Protein AF-A0A356UHP8-F1 (afdb_monomer)

Radius of gyration: 19.23 Å; Cα contacts (8 Å, |Δi|>4): 228; chains: 1; bounding box: 45×41×52 Å

Secondary structure (DSSP, 8-state):
-HHHHHHHHHHHHHHHHHHHHHHHHHHHHHHTTTPPPPS-S-GGGGGGTTPPS-THHHHHHHHHHHHHHH-TT-HHHHHHHHHHHHHHHHHHHHHHHHHHS--TT-S-HHHHHHHHHHHHHHHHHHHHHTS---SEEEPTTS-TTSTT--EEE-HHHHHHHHHHHHHHHHHHHHHHHTTSTTHHHHHHHHHHHHHHHHHHHHT-HHHHHHHHHHT-

Foldseek 3Di:
DLVVLLLVLLVQLVVQLVVCQVVVQVVLLVLQVPADDDPPDDPVVVVVPRGGPLSVVSSLVSLVVSLCVSPVPDPVLVLVNVLVVQLSVLRVQQVCCCRVVVDVRRDDPCVSLVSLLVSQLVSLCCCCVPVVDFQWDWDPPQQVVHPRTDIDRLPSPRSSVVSSCVRSVVSVVLVVQPPDPCRSVVVQLVVLVVVLVVCVVVVVSSNNSSSSSSND

Nearest PDB structures (foldseek):
  6oyh-assembly4_D  TM=8.180E-01  e=1.186E-07  Aquifex aeolicus VF5
  8wpu-assembly1_A  TM=2.567E-01  e=5.350E+00  Homo sapiens

Mean predicted aligned error: 6.75 Å

Solvent-accessible surface area (backbone atoms only — not comparable to full-atom values): 11631 Å² total; per-residue (Å²): 111,68,70,58,55,31,53,48,23,14,50,48,3,26,51,44,26,61,68,42,40,65,58,50,52,56,52,36,47,63,70,54,71,79,69,82,82,78,86,89,63,65,76,83,62,62,77,66,70,80,70,59,76,70,64,62,58,41,53,54,49,12,27,48,56,23,26,48,71,79,39,71,81,46,68,68,34,46,48,53,51,49,50,53,50,51,55,48,48,54,53,46,52,27,52,44,35,30,55,77,68,64,33,90,79,35,51,54,70,68,58,52,48,49,53,44,42,51,54,29,37,52,50,40,45,43,42,37,76,70,66,68,42,78,47,60,44,75,46,81,88,46,34,76,99,41,95,75,44,47,69,45,75,49,47,68,72,52,33,30,54,50,44,18,48,52,51,45,49,50,55,51,52,49,62,66,50,54,78,47,94,62,47,37,61,57,54,51,38,55,54,32,52,54,50,22,54,50,23,53,76,71,64,38,55,58,45,19,32,38,25,25,6,60,59,55

Structure (mmCIF, N/CA/C/O backbone):
data_AF-A0A356UHP8-F1
#
_entry.id   AF-A0A356UHP8-F1
#
loop_
_atom_site.group_PDB
_atom_site.id
_atom_site.type_symbol
_atom_site.label_atom_id
_atom_site.label_alt_id
_atom_site.label_comp_id
_atom_site.label_asym_id
_atom_site.label_entity_id
_atom_site.label_seq_id
_atom_site.pdbx_PDB_ins_code
_atom_site.Cartn_x
_atom_site.Cartn_y
_atom_site.Cartn_z
_atom_site.occupancy
_atom_site.B_iso_or_equiv
_atom_site.auth_seq_id
_atom_site.auth_comp_id
_atom_site.auth_asym_id
_atom_site.auth_atom_id
_atom_site.pdbx_PDB_model_num
ATOM 1 N N . MET A 1 1 ? 8.746 17.230 -16.494 1.00 68.06 1 MET A N 1
ATOM 2 C CA . MET A 1 1 ? 7.281 17.024 -16.447 1.00 68.06 1 MET A CA 1
ATOM 3 C C . MET A 1 1 ? 6.917 15.953 -15.423 1.00 68.06 1 MET A C 1
ATOM 5 O O . MET A 1 1 ? 6.235 16.298 -14.476 1.00 68.06 1 MET A O 1
ATOM 9 N N . ILE A 1 2 ? 7.473 14.737 -15.524 1.00 82.56 2 ILE A N 1
ATOM 10 C CA . ILE A 1 2 ? 7.225 13.614 -14.590 1.00 82.56 2 ILE A CA 1
ATOM 11 C C . ILE A 1 2 ? 7.507 13.969 -13.120 1.00 82.56 2 ILE A C 1
ATOM 13 O O . ILE A 1 2 ? 6.671 13.750 -12.257 1.00 82.56 2 ILE A O 1
ATOM 17 N N . THR A 1 3 ? 8.649 14.590 -12.812 1.00 83.69 3 THR A N 1
ATOM 18 C CA . THR A 1 3 ? 8.978 14.958 -11.422 1.00 83.69 3 THR A CA 1
ATOM 19 C C . THR A 1 3 ? 7.925 15.874 -10.797 1.00 83.69 3 THR A C 1
ATOM 21 O O . THR A 1 3 ? 7.591 15.723 -9.631 1.00 83.69 3 THR A O 1
ATOM 24 N N . ARG A 1 4 ? 7.360 16.798 -11.584 1.00 90.19 4 ARG A N 1
ATOM 25 C CA . ARG A 1 4 ? 6.344 17.740 -11.109 1.00 90.19 4 ARG A CA 1
ATOM 26 C C . ARG A 1 4 ? 5.046 17.018 -10.732 1.00 90.19 4 ARG A C 1
ATOM 28 O O . ARG A 1 4 ? 4.515 17.290 -9.664 1.00 90.19 4 ARG A O 1
ATOM 35 N N . THR A 1 5 ? 4.573 16.092 -11.563 1.00 93.31 5 THR A N 1
ATOM 36 C CA . THR A 1 5 ? 3.322 15.357 -11.312 1.00 93.31 5 THR A CA 1
ATOM 37 C C . THR A 1 5 ? 3.444 14.381 -10.139 1.00 93.31 5 THR A C 1
ATOM 39 O O . THR A 1 5 ? 2.480 14.196 -9.405 1.00 93.31 5 THR A O 1
ATOM 42 N N . LEU A 1 6 ? 4.640 13.836 -9.879 1.00 94.19 6 LEU A N 1
ATOM 43 C CA . LEU A 1 6 ? 4.918 13.054 -8.665 1.00 94.19 6 LEU A CA 1
ATOM 44 C C . LEU A 1 6 ? 4.772 13.900 -7.393 1.00 94.19 6 LEU A C 1
ATOM 46 O O . LEU A 1 6 ? 4.105 13.485 -6.447 1.00 94.19 6 LEU A O 1
ATOM 50 N N . PHE A 1 7 ? 5.360 15.103 -7.373 1.00 94.31 7 PHE A N 1
ATOM 51 C CA . PHE A 1 7 ? 5.194 16.027 -6.246 1.00 94.31 7 PHE A CA 1
ATOM 52 C C . PHE A 1 7 ? 3.728 16.435 -6.067 1.00 94.31 7 PHE A C 1
ATOM 54 O O . PHE A 1 7 ? 3.241 16.474 -4.939 1.00 94.31 7 PHE A O 1
ATOM 61 N N . GLU A 1 8 ? 3.016 16.703 -7.163 1.00 96.06 8 GLU A N 1
ATOM 62 C CA . GLU A 1 8 ? 1.588 17.028 -7.126 1.00 96.06 8 GLU A CA 1
ATOM 63 C C . GLU A 1 8 ? 0.755 15.871 -6.545 1.00 96.06 8 GLU A C 1
ATOM 65 O O . GLU A 1 8 ? -0.101 16.127 -5.702 1.00 96.06 8 GLU A O 1
ATOM 70 N N . ALA A 1 9 ? 1.049 14.611 -6.890 1.00 96.25 9 ALA A N 1
ATOM 71 C CA . ALA A 1 9 ? 0.363 13.443 -6.327 1.00 96.25 9 ALA A CA 1
ATOM 72 C C . ALA A 1 9 ? 0.529 13.331 -4.800 1.00 96.25 9 ALA A C 1
ATOM 74 O O . ALA A 1 9 ? -0.454 13.117 -4.081 1.00 96.25 9 ALA A O 1
ATOM 75 N N . GLY A 1 10 ? 1.744 13.543 -4.287 1.00 95.94 10 GLY A N 1
ATOM 76 C CA . GLY A 1 10 ? 1.986 13.586 -2.842 1.00 95.94 10 GLY A CA 1
ATOM 77 C C . GLY A 1 10 ? 1.264 14.754 -2.165 1.00 95.94 10 GLY A C 1
ATOM 78 O O . GLY A 1 10 ? 0.562 14.565 -1.175 1.00 95.94 10 GLY A O 1
ATOM 79 N N . ILE A 1 11 ? 1.350 15.962 -2.734 1.00 96.81 11 ILE A N 1
ATOM 80 C CA . ILE A 1 11 ? 0.689 17.157 -2.181 1.00 96.81 11 ILE A CA 1
ATOM 81 C C . ILE A 1 11 ? -0.834 16.991 -2.146 1.00 96.81 11 ILE A C 1
ATOM 83 O O . ILE A 1 11 ? -1.463 17.380 -1.164 1.00 96.81 11 ILE A O 1
ATOM 87 N N . VAL A 1 12 ? -1.434 16.411 -3.188 1.00 97.31 12 VAL A N 1
ATOM 88 C CA . VAL A 1 12 ? -2.880 16.158 -3.239 1.00 97.31 12 VAL A CA 1
ATOM 89 C C . VAL A 1 12 ? -3.294 15.155 -2.161 1.00 97.31 12 VAL A C 1
ATOM 91 O O . VAL A 1 12 ? -4.253 15.429 -1.439 1.00 97.31 12 VAL A O 1
ATOM 94 N N . SER A 1 13 ? -2.562 14.046 -1.994 1.00 96.56 13 SER A N 1
ATOM 95 C CA . SER A 1 13 ? -2.841 13.074 -0.921 1.00 96.56 13 SER A CA 1
ATOM 96 C C . SER A 1 13 ? -2.747 13.724 0.463 1.00 96.56 13 SER A C 1
ATOM 98 O O . SER A 1 13 ? -3.690 13.645 1.255 1.00 96.56 13 SER A O 1
ATOM 100 N N . PHE A 1 14 ? -1.674 14.479 0.708 1.00 95.25 14 PHE A N 1
ATOM 101 C CA . PHE A 1 14 ? -1.450 15.202 1.958 1.00 95.25 14 PHE A CA 1
ATOM 102 C C . PHE A 1 14 ? -2.554 16.220 2.255 1.00 95.25 14 PHE A C 1
ATOM 104 O O . PHE A 1 14 ? -3.089 16.271 3.367 1.00 95.25 14 PHE A O 1
ATOM 111 N N . ALA A 1 15 ? -2.934 17.018 1.254 1.00 96.75 15 ALA A N 1
ATOM 112 C CA . ALA A 1 15 ? -3.986 18.015 1.388 1.00 96.75 15 ALA A CA 1
ATOM 113 C C . ALA A 1 15 ? -5.326 17.358 1.742 1.00 96.75 15 ALA A C 1
ATOM 115 O O . ALA A 1 15 ? -6.001 17.805 2.670 1.00 96.75 15 ALA A O 1
ATOM 116 N N . ILE A 1 16 ? -5.688 16.268 1.061 1.00 95.62 16 ILE A N 1
ATOM 117 C CA . ILE A 1 16 ? -6.906 15.506 1.361 1.00 95.62 16 ILE A CA 1
ATOM 118 C C . ILE A 1 16 ? -6.854 14.962 2.794 1.00 95.62 16 ILE A C 1
ATOM 120 O O . ILE A 1 16 ? -7.809 15.147 3.551 1.00 95.62 16 ILE A O 1
ATOM 124 N N . THR A 1 17 ? -5.736 14.352 3.191 1.00 92.56 17 THR A N 1
ATOM 125 C CA . THR A 1 17 ? -5.540 13.781 4.530 1.00 92.56 17 THR A CA 1
ATOM 126 C C . THR A 1 17 ? -5.695 14.840 5.628 1.00 92.56 17 THR A C 1
ATOM 128 O O . THR A 1 17 ? -6.444 14.630 6.587 1.00 92.56 17 THR A O 1
ATOM 131 N N . ILE A 1 18 ? -5.064 16.011 5.484 1.00 93.44 18 ILE A N 1
ATOM 132 C CA . ILE A 1 18 ? -5.173 17.106 6.463 1.00 93.44 18 ILE A CA 1
ATOM 133 C C . ILE A 1 18 ? -6.590 17.674 6.530 1.00 93.44 18 ILE A C 1
ATOM 135 O O . ILE A 1 18 ? -7.102 17.904 7.627 1.00 93.44 18 ILE A O 1
ATOM 139 N N . LEU A 1 19 ? -7.233 17.898 5.383 1.00 94.31 19 LEU A N 1
ATOM 140 C CA . LEU A 1 19 ? -8.572 18.488 5.338 1.00 94.31 19 LEU A CA 1
ATOM 141 C C . LEU A 1 19 ? -9.633 17.535 5.908 1.00 94.31 19 LEU A C 1
ATOM 143 O O . LEU A 1 19 ? -10.547 17.975 6.610 1.00 94.31 19 LEU A O 1
ATOM 147 N N . LEU A 1 20 ? -9.498 16.230 5.662 1.00 91.31 20 LEU A N 1
ATOM 148 C CA . LEU A 1 20 ? -10.404 15.214 6.200 1.00 91.31 20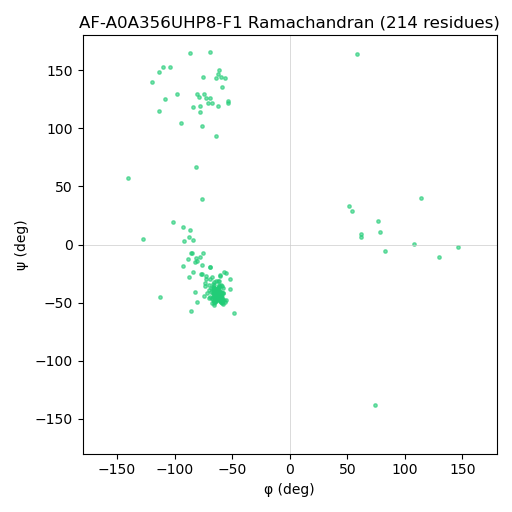 LEU A CA 1
ATOM 149 C C . LEU A 1 20 ? -10.149 14.899 7.675 1.00 91.31 20 LEU A C 1
ATOM 151 O O . LEU A 1 20 ? -11.081 14.484 8.367 1.00 91.31 20 LEU A O 1
ATOM 155 N N . GLY A 1 21 ? -8.929 15.112 8.173 1.00 87.31 21 GLY A N 1
ATOM 156 C CA . GLY A 1 21 ? -8.523 14.777 9.537 1.00 87.31 21 GLY A CA 1
ATOM 157 C C . GLY A 1 21 ? -9.500 15.251 10.622 1.00 87.31 21 GLY A C 1
ATOM 158 O O . GLY A 1 21 ? -10.046 14.412 11.345 1.00 87.31 21 GLY A O 1
ATOM 159 N N . PRO A 1 22 ? -9.793 16.560 10.737 1.00 87.62 22 PRO A N 1
ATOM 160 C CA . PRO A 1 22 ? -10.724 17.081 11.739 1.00 87.62 22 PRO A CA 1
ATOM 161 C C . PRO A 1 22 ? -12.129 16.473 11.636 1.00 87.62 22 PRO A C 1
ATOM 163 O O . PRO A 1 22 ? -12.723 16.114 12.655 1.00 87.62 22 PRO A O 1
ATOM 166 N N . ILE A 1 23 ? -12.647 16.309 10.415 1.00 87.50 23 ILE A N 1
ATOM 167 C CA . ILE A 1 23 ? -13.990 15.767 10.156 1.00 87.50 23 ILE A CA 1
ATOM 168 C C . ILE A 1 23 ? -14.054 14.297 10.586 1.00 87.50 23 ILE A C 1
ATOM 170 O O . ILE A 1 23 ? -14.956 13.894 11.327 1.00 87.50 23 ILE A O 1
ATOM 174 N N . ALA A 1 24 ? -13.066 13.506 10.174 1.00 84.88 24 ALA A N 1
ATOM 175 C CA . ALA A 1 24 ? -12.967 12.097 10.515 1.00 84.88 24 ALA A CA 1
ATOM 176 C C . ALA A 1 24 ? -12.779 11.890 12.024 1.00 84.88 24 ALA A C 1
ATOM 178 O O . ALA A 1 24 ? -13.437 11.031 12.605 1.00 84.88 24 ALA A O 1
ATOM 179 N N . ILE A 1 25 ? -11.962 12.707 12.697 1.00 84.25 25 ILE A N 1
ATOM 180 C CA . ILE A 1 25 ? -11.784 12.634 14.157 1.00 84.25 25 ILE A CA 1
ATOM 181 C C . ILE A 1 25 ? -13.106 12.910 14.883 1.00 84.25 25 ILE A C 1
ATOM 183 O O . ILE A 1 25 ? -13.447 12.188 15.825 1.00 84.25 25 ILE A O 1
ATOM 187 N N . LEU A 1 26 ? -13.871 13.921 14.454 1.00 84.12 26 LEU A N 1
ATOM 188 C CA . LEU A 1 26 ? -15.185 14.220 15.034 1.00 84.12 26 LEU A CA 1
ATOM 189 C C . LEU A 1 26 ? -16.163 13.053 14.848 1.00 84.12 26 LEU A C 1
ATOM 191 O O . LEU A 1 26 ? -16.867 12.685 15.791 1.00 84.12 26 LEU A O 1
ATOM 195 N N . PHE A 1 27 ? -16.176 12.443 13.663 1.00 82.31 27 PHE A N 1
ATOM 196 C CA . PHE A 1 27 ? -17.007 11.278 13.365 1.00 82.31 27 PHE A CA 1
ATOM 197 C C . PHE A 1 27 ? -16.604 10.042 14.187 1.00 82.31 27 PHE A C 1
ATOM 199 O O . PHE A 1 27 ? -17.443 9.432 14.852 1.00 82.31 27 PHE A O 1
ATOM 206 N N . LEU A 1 28 ? -15.313 9.708 14.225 1.00 78.75 28 LEU A N 1
ATOM 207 C CA . LEU A 1 28 ? -14.801 8.544 14.951 1.00 78.75 28 LEU A CA 1
ATOM 208 C C . LEU A 1 28 ? -14.973 8.682 16.470 1.00 78.75 28 LEU A C 1
ATOM 210 O O . LEU A 1 28 ? -15.227 7.688 17.152 1.00 78.75 28 LEU A O 1
ATOM 214 N N . ARG A 1 29 ? -14.897 9.905 17.016 1.00 76.69 29 ARG A N 1
ATOM 215 C CA . ARG A 1 29 ? -15.238 10.154 18.427 1.00 76.69 29 ARG A CA 1
ATOM 216 C C . ARG A 1 29 ? -16.678 9.755 18.731 1.00 76.69 29 ARG A C 1
ATOM 218 O O . ARG A 1 29 ? -16.899 9.121 19.756 1.00 76.69 29 ARG A O 1
ATOM 225 N N . ARG A 1 30 ? -17.634 10.055 17.840 1.00 76.19 30 ARG A N 1
ATOM 226 C CA . ARG A 1 30 ? -19.045 9.649 18.000 1.00 76.19 30 ARG A CA 1
ATOM 227 C C . ARG A 1 30 ? -19.216 8.129 17.991 1.00 76.19 30 ARG A C 1
ATOM 229 O O . ARG A 1 30 ? -19.966 7.615 18.809 1.00 76.19 30 ARG A O 1
ATOM 236 N N . LEU A 1 31 ? -18.481 7.415 17.135 1.00 71.75 31 LEU A N 1
ATOM 237 C CA . LEU A 1 31 ? -18.501 5.944 17.081 1.00 71.75 31 LEU A CA 1
ATOM 238 C C . LEU A 1 31 ? -17.902 5.275 18.329 1.00 71.75 31 LEU A C 1
ATOM 240 O O . LEU A 1 31 ? -18.283 4.159 18.670 1.00 71.75 31 LEU A O 1
ATOM 244 N N . LYS A 1 32 ? -16.970 5.947 19.016 1.00 63.25 32 LYS A N 1
ATOM 245 C CA . LYS A 1 32 ? -16.310 5.443 20.229 1.00 63.25 32 LYS A CA 1
ATOM 246 C C . LYS A 1 32 ? -17.055 5.690 21.540 1.00 63.25 32 LYS A C 1
ATOM 248 O O . LYS A 1 32 ? -16.623 5.162 22.569 1.00 63.25 32 LYS A O 1
ATOM 253 N N . PHE A 1 33 ? -18.146 6.458 21.538 1.00 54.25 33 PHE A N 1
ATOM 254 C CA . PHE A 1 33 ? -18.994 6.620 22.721 1.00 54.25 33 PHE A CA 1
ATOM 255 C C . PHE A 1 33 ? -19.636 5.268 23.081 1.00 54.25 33 PHE A C 1
ATOM 257 O O . PHE A 1 33 ? -20.668 4.898 22.536 1.00 54.25 33 PHE A O 1
ATOM 264 N N . GLY A 1 34 ? -18.997 4.507 23.980 1.00 52.12 34 GLY A N 1
ATOM 265 C CA . GLY A 1 34 ? -19.516 3.218 24.458 1.00 52.12 34 GLY A CA 1
ATOM 266 C C . GLY A 1 34 ? -18.488 2.129 24.793 1.00 52.12 34 GLY A C 1
ATOM 267 O O . GLY A 1 34 ? -18.896 1.058 25.238 1.00 52.12 34 GLY A O 1
ATOM 268 N N . GLN A 1 35 ? -17.176 2.340 24.609 1.00 53.25 35 GLN A N 1
ATOM 269 C CA . GLN A 1 35 ? -16.180 1.332 25.011 1.00 53.25 35 GLN A CA 1
ATOM 270 C C . GLN A 1 35 ? -16.051 1.237 26.544 1.00 53.25 35 GLN A C 1
ATOM 272 O O . GLN A 1 35 ? -15.693 2.208 27.209 1.00 53.25 35 GLN A O 1
ATOM 277 N N . LYS A 1 36 ? -16.291 0.042 27.109 1.00 49.50 36 LYS A N 1
ATOM 278 C CA . LYS A 1 36 ? -15.911 -0.289 28.493 1.00 49.50 36 LYS A CA 1
ATOM 279 C C . LYS A 1 36 ? -14.386 -0.347 28.598 1.00 49.50 36 LYS A C 1
ATOM 281 O O . LYS A 1 36 ? -13.742 -1.134 27.907 1.00 49.50 36 LYS A O 1
ATOM 286 N N . VAL A 1 37 ? -13.820 0.481 29.471 1.00 52.44 37 VAL A N 1
ATOM 287 C CA . VAL A 1 37 ? -12.381 0.514 29.756 1.00 52.44 37 VAL A CA 1
ATOM 288 C C . VAL A 1 37 ? -11.992 -0.769 30.495 1.00 52.44 37 VAL A C 1
ATOM 290 O O . VAL A 1 37 ? -12.595 -1.108 31.511 1.00 52.44 37 VAL A O 1
ATOM 293 N N . ARG A 1 38 ? -10.998 -1.498 29.979 1.00 50.81 38 ARG A N 1
ATOM 294 C CA . ARG A 1 38 ? -10.411 -2.660 30.657 1.00 50.81 38 ARG A CA 1
ATOM 295 C C . ARG A 1 38 ? -9.444 -2.167 31.738 1.00 50.81 38 ARG A C 1
ATOM 297 O O . ARG A 1 38 ? -8.551 -1.382 31.438 1.00 50.81 38 ARG A O 1
ATOM 304 N N . SER A 1 39 ? -9.616 -2.637 32.970 1.00 49.94 39 SER A N 1
ATOM 305 C CA . SER A 1 39 ? -8.826 -2.246 34.150 1.00 49.94 39 SER A CA 1
ATOM 306 C C . SER A 1 39 ? -7.436 -2.892 34.239 1.00 49.94 39 SER A C 1
ATOM 308 O O . SER A 1 39 ? -6.632 -2.487 35.069 1.00 49.94 39 SER A O 1
ATOM 310 N N . ASP A 1 40 ? -7.137 -3.885 33.400 1.00 50.88 40 ASP A N 1
ATOM 311 C CA . ASP A 1 40 ? -6.060 -4.856 33.665 1.00 50.88 40 ASP A CA 1
ATOM 312 C C . ASP A 1 40 ? -4.753 -4.567 32.889 1.00 50.88 40 ASP A C 1
ATOM 314 O O . ASP A 1 40 ? -3.939 -5.465 32.675 1.00 50.88 40 ASP A O 1
ATOM 318 N N . GLY A 1 41 ? -4.561 -3.334 32.403 1.00 53.44 41 GLY A N 1
ATOM 319 C CA . GLY A 1 41 ? -3.392 -2.922 31.610 1.00 53.44 41 GLY A CA 1
ATOM 320 C C . GLY A 1 41 ? -2.368 -2.084 32.400 1.00 53.44 41 GLY A C 1
ATOM 321 O O . GLY A 1 41 ? -2.757 -1.366 33.319 1.00 53.44 41 GLY A O 1
ATOM 322 N N . PRO A 1 42 ? -1.065 -2.105 32.041 1.00 47.66 42 PRO A N 1
ATOM 323 C CA . PRO A 1 42 ? -0.042 -1.263 32.674 1.00 47.66 42 PRO A CA 1
ATOM 324 C C . PRO A 1 42 ? -0.403 0.230 32.607 1.00 47.66 42 PRO A C 1
ATOM 326 O O . PRO A 1 42 ? -0.891 0.699 31.580 1.00 47.66 42 PRO A O 1
ATOM 329 N N . ALA A 1 43 ? -0.089 1.008 33.650 1.00 53.34 43 ALA A N 1
ATOM 330 C CA . ALA A 1 43 ? -0.518 2.408 33.797 1.00 53.34 43 ALA A CA 1
ATOM 331 C C . ALA A 1 43 ? -0.152 3.344 32.620 1.00 53.34 43 ALA A C 1
ATOM 333 O O . ALA A 1 43 ? -0.847 4.325 32.366 1.00 53.34 43 ALA A O 1
ATOM 334 N N . ARG A 1 44 ? 0.888 3.015 31.840 1.00 50.06 44 ARG A N 1
ATOM 335 C CA . ARG A 1 44 ? 1.291 3.741 30.619 1.00 50.06 44 ARG A CA 1
ATOM 336 C C . ARG A 1 44 ? 0.300 3.600 29.450 1.00 50.06 44 ARG A C 1
ATOM 338 O O . ARG A 1 44 ? 0.331 4.419 28.541 1.00 50.06 44 ARG A O 1
ATOM 345 N N . HIS A 1 45 ? -0.576 2.591 29.468 1.00 46.66 45 HIS A N 1
ATOM 346 C CA . HIS A 1 45 ? -1.643 2.397 28.477 1.00 46.66 45 HIS A CA 1
ATOM 347 C C . HIS A 1 45 ? -2.950 3.121 28.840 1.00 46.66 45 HIS A C 1
ATOM 349 O O . HIS A 1 45 ? -3.810 3.274 27.977 1.00 46.66 45 HIS A O 1
ATOM 355 N N . LEU A 1 46 ? -3.091 3.617 30.077 1.00 46.31 46 LEU A N 1
ATOM 356 C CA . LEU A 1 46 ? -4.265 4.379 30.523 1.00 46.31 46 LEU A CA 1
ATOM 357 C C . LEU A 1 46 ? -4.267 5.830 30.004 1.00 46.31 46 LEU A C 1
ATOM 359 O O . LEU A 1 46 ? -5.320 6.461 29.977 1.00 46.31 46 LEU A O 1
ATOM 363 N N . SER A 1 47 ? -3.131 6.365 29.5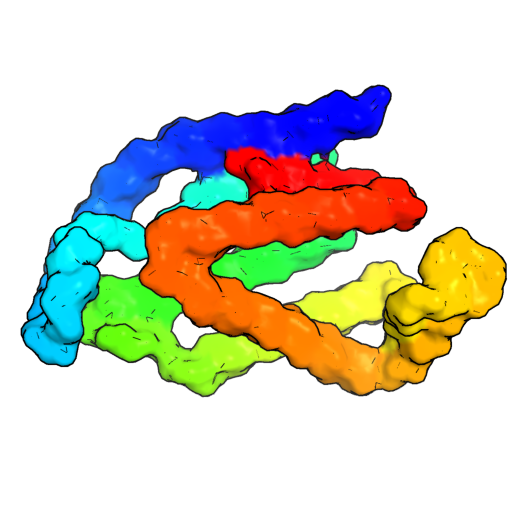39 1.00 43.06 47 SER A N 1
ATOM 364 C CA . SER A 1 47 ? -3.036 7.718 28.959 1.00 43.06 47 SER A CA 1
ATOM 365 C C . SER A 1 47 ? -3.445 7.801 27.481 1.00 43.06 47 SER A C 1
ATOM 367 O O . SER A 1 47 ? -3.733 8.893 27.000 1.00 43.06 47 SER A O 1
ATOM 369 N N . LYS A 1 48 ? -3.550 6.669 26.765 1.00 48.00 48 LYS A N 1
ATOM 370 C CA . LYS A 1 48 ? -4.118 6.594 25.399 1.00 48.00 48 LYS A CA 1
ATOM 371 C C . LYS A 1 48 ? -5.650 6.428 25.396 1.00 48.00 48 LYS A C 1
ATOM 373 O O . LYS A 1 48 ? -6.260 6.103 24.377 1.00 48.00 48 LYS A O 1
ATOM 378 N N . THR A 1 49 ? -6.289 6.626 26.547 1.00 49.03 49 THR A N 1
ATOM 379 C CA . THR A 1 49 ? -7.736 6.476 26.723 1.00 49.03 49 THR A CA 1
ATOM 380 C C . THR A 1 49 ? -8.452 7.686 26.125 1.00 49.03 49 THR A C 1
ATOM 382 O O . THR A 1 49 ? -8.481 8.755 26.724 1.00 49.03 49 THR A O 1
ATOM 385 N N . GLY A 1 50 ? -9.023 7.530 24.927 1.00 53.38 50 GLY A N 1
ATOM 386 C CA . GLY A 1 50 ? -9.878 8.546 24.296 1.00 53.38 50 GLY A CA 1
ATOM 387 C C . GLY A 1 50 ? -9.517 8.917 22.856 1.00 53.38 50 GLY A C 1
ATOM 388 O O . GLY A 1 50 ? -10.322 9.562 22.181 1.00 53.38 50 GLY A O 1
ATOM 389 N N . THR A 1 51 ? -8.363 8.488 22.336 1.00 57.97 51 THR A N 1
ATOM 390 C CA . THR A 1 51 ? -8.031 8.672 20.917 1.00 57.97 51 THR A CA 1
ATOM 391 C C . THR A 1 51 ? -8.876 7.728 20.048 1.00 57.97 51 THR A C 1
ATOM 393 O O . THR A 1 51 ? -8.914 6.516 20.303 1.00 57.97 51 THR A O 1
ATOM 396 N N . PRO A 1 52 ? -9.609 8.234 19.037 1.00 60.75 52 PRO A N 1
ATOM 397 C CA . PRO A 1 52 ? -10.336 7.383 18.100 1.00 60.75 52 PRO A CA 1
ATOM 398 C C . PRO A 1 52 ? -9.387 6.422 17.364 1.00 60.75 52 PRO A C 1
ATOM 400 O O . PRO A 1 52 ? -8.309 6.810 16.938 1.00 60.75 52 PRO A O 1
ATOM 403 N N . THR A 1 53 ? -9.789 5.156 17.249 1.00 64.31 53 THR A N 1
ATOM 404 C CA . THR A 1 53 ? -9.144 4.123 16.417 1.00 64.31 53 THR A CA 1
ATOM 405 C C . THR A 1 53 ? -9.729 4.228 15.011 1.00 64.31 53 THR A C 1
ATOM 407 O O . THR A 1 53 ? -10.765 4.873 14.850 1.00 64.31 53 THR A O 1
ATOM 410 N N . MET A 1 54 ? -9.094 3.608 14.010 1.00 75.00 54 MET A N 1
ATOM 411 C CA . MET A 1 54 ? -9.416 3.733 12.573 1.00 75.00 54 MET A CA 1
ATOM 412 C C . MET A 1 54 ? -8.947 5.025 11.877 1.00 75.00 54 MET A C 1
ATOM 414 O O . MET A 1 54 ? -9.437 5.355 10.797 1.00 75.00 54 MET A O 1
ATOM 418 N N . GLY A 1 55 ? -7.962 5.740 12.431 1.00 76.38 55 GLY A N 1
ATOM 419 C CA . GLY A 1 55 ? -7.352 6.900 11.755 1.00 76.38 55 GLY A CA 1
ATOM 420 C C . GLY A 1 55 ? -6.754 6.571 10.376 1.00 76.38 55 GLY A C 1
ATOM 421 O O . GLY A 1 55 ? -6.710 7.437 9.507 1.00 76.38 55 GLY A O 1
ATOM 422 N N . GLY A 1 56 ? -6.397 5.301 10.141 1.00 83.50 56 GLY A N 1
ATOM 423 C CA . GLY A 1 56 ? -5.946 4.780 8.846 1.00 83.50 56 GLY A CA 1
ATOM 424 C C . GLY A 1 56 ? -6.877 5.101 7.672 1.00 83.50 56 GLY A C 1
ATOM 425 O O . GLY A 1 56 ? -6.402 5.297 6.559 1.00 83.50 56 GLY A O 1
ATOM 426 N N . LEU A 1 57 ? -8.189 5.232 7.912 1.00 86.44 57 LEU A N 1
ATOM 427 C CA . LEU A 1 57 ? -9.164 5.545 6.862 1.00 86.44 57 LEU A CA 1
ATOM 428 C C . LEU A 1 57 ? -8.898 6.906 6.197 1.00 86.44 57 LEU A C 1
ATOM 430 O O . LEU A 1 57 ? -9.154 7.069 5.006 1.00 86.44 57 LEU A O 1
ATOM 434 N N . ILE A 1 58 ? -8.360 7.868 6.953 1.00 89.94 58 ILE A N 1
ATOM 435 C CA . ILE A 1 58 ? -8.042 9.210 6.453 1.00 89.94 58 ILE A CA 1
ATOM 436 C C . ILE A 1 58 ? -6.922 9.110 5.410 1.00 89.94 58 ILE A C 1
ATOM 438 O O . ILE A 1 58 ? -7.093 9.571 4.285 1.00 89.94 58 ILE A O 1
ATOM 442 N N . PHE A 1 59 ? -5.832 8.418 5.759 1.00 90.44 59 PHE A N 1
ATOM 443 C CA . PHE A 1 59 ? -4.694 8.187 4.864 1.00 90.44 59 PHE A CA 1
ATOM 444 C C . PHE A 1 59 ? -5.097 7.381 3.627 1.00 90.44 59 PHE A C 1
ATOM 446 O O . PHE A 1 59 ? -4.775 7.766 2.508 1.00 90.44 59 PHE A O 1
ATOM 453 N N . LEU A 1 60 ? -5.868 6.300 3.804 1.00 93.94 60 LEU A N 1
ATOM 454 C CA . LEU A 1 60 ? -6.359 5.489 2.683 1.00 93.94 60 LEU A CA 1
ATOM 455 C C . LEU A 1 60 ? -7.197 6.311 1.699 1.00 93.94 60 LEU A C 1
ATOM 457 O O . LEU A 1 60 ? -7.120 6.081 0.495 1.00 93.94 60 LEU A O 1
ATOM 461 N N . THR A 1 61 ? -7.972 7.278 2.197 1.00 93.94 61 THR A N 1
ATOM 462 C CA . THR A 1 61 ? -8.777 8.163 1.347 1.00 93.94 61 THR A CA 1
ATOM 463 C C . THR A 1 61 ? -7.894 9.115 0.538 1.00 93.94 61 THR A C 1
ATOM 465 O O . THR A 1 61 ? -8.110 9.249 -0.665 1.00 93.94 61 THR A O 1
ATOM 468 N N . GLY A 1 62 ? -6.884 9.735 1.162 1.00 95.44 62 GLY A N 1
ATOM 469 C CA . GLY A 1 62 ? -5.910 10.588 0.466 1.00 95.44 62 GLY A CA 1
ATOM 470 C C . GLY A 1 62 ? -5.157 9.834 -0.630 1.00 95.44 62 GLY A C 1
ATOM 471 O O . GLY A 1 62 ? -5.165 10.256 -1.790 1.00 95.44 62 GLY A O 1
ATOM 472 N N . ILE A 1 63 ? -4.623 8.659 -0.283 1.00 96.06 63 ILE A N 1
ATOM 473 C CA . ILE A 1 63 ? -3.887 7.787 -1.205 1.00 96.06 63 ILE A CA 1
ATOM 474 C C . ILE A 1 63 ? -4.776 7.366 -2.375 1.00 96.06 63 ILE A C 1
ATOM 476 O O . ILE A 1 63 ? -4.360 7.477 -3.528 1.00 96.06 63 ILE A O 1
ATOM 480 N N . ALA A 1 64 ? -6.001 6.906 -2.105 1.00 97.06 64 ALA A N 1
ATOM 481 C CA . ALA A 1 64 ? -6.906 6.429 -3.144 1.00 97.06 64 ALA A CA 1
ATOM 482 C C . ALA A 1 64 ? -7.327 7.541 -4.102 1.00 97.06 64 ALA A C 1
ATOM 484 O O . ALA A 1 64 ? -7.229 7.367 -5.314 1.00 97.06 64 ALA A O 1
ATOM 485 N N . LEU A 1 65 ? -7.761 8.690 -3.577 1.00 97.19 65 LEU A N 1
ATOM 486 C CA . LEU A 1 65 ? -8.212 9.800 -4.413 1.00 97.19 65 LEU A CA 1
ATOM 487 C C . LEU A 1 65 ? -7.066 10.388 -5.238 1.00 97.19 65 LEU A C 1
ATOM 489 O O . LEU A 1 65 ? -7.265 10.667 -6.418 1.00 97.19 65 LEU A O 1
ATOM 493 N N . SER A 1 66 ? -5.871 10.520 -4.657 1.00 97.31 66 SER A N 1
ATOM 494 C CA . SER A 1 66 ? -4.697 10.977 -5.405 1.00 97.31 66 SER A CA 1
ATOM 495 C C . SER A 1 66 ? -4.288 9.963 -6.480 1.00 97.31 66 SER A C 1
ATOM 497 O O . SER A 1 66 ? -4.161 10.317 -7.651 1.00 97.31 66 SER A O 1
ATOM 499 N N . THR A 1 67 ? -4.182 8.678 -6.132 1.00 96.75 67 THR A N 1
ATOM 50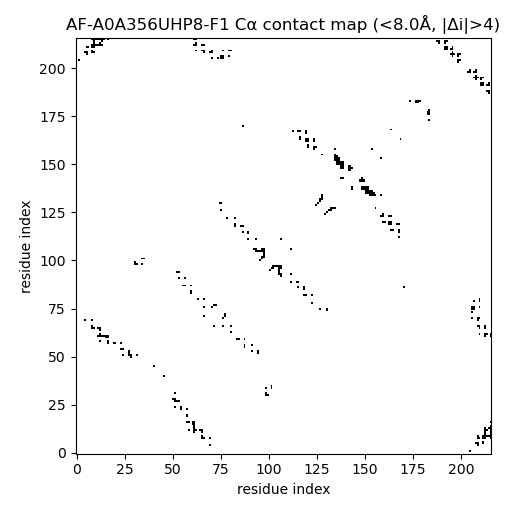0 C CA . THR A 1 67 ? -3.804 7.627 -7.093 1.00 96.75 67 THR A CA 1
ATOM 501 C C . THR A 1 67 ? -4.796 7.538 -8.251 1.00 96.75 67 THR A C 1
ATOM 503 O O . THR A 1 67 ? -4.380 7.514 -9.403 1.00 96.75 67 THR A O 1
ATOM 506 N N . ILE A 1 68 ? -6.104 7.560 -7.978 1.00 96.94 68 ILE A N 1
ATOM 507 C CA . ILE A 1 68 ? -7.140 7.526 -9.023 1.00 96.94 68 ILE A CA 1
ATOM 508 C C . ILE A 1 68 ? -7.095 8.792 -9.887 1.00 96.94 68 ILE A C 1
ATOM 510 O O . ILE A 1 68 ? -7.342 8.715 -11.086 1.00 96.94 68 ILE A O 1
ATOM 514 N N . TRP A 1 69 ? -6.775 9.952 -9.312 1.00 96.81 69 TRP A N 1
ATOM 515 C CA . TRP A 1 69 ? -6.685 11.200 -10.070 1.00 96.81 69 TRP A CA 1
ATOM 516 C C . TRP A 1 69 ? -5.522 11.197 -11.067 1.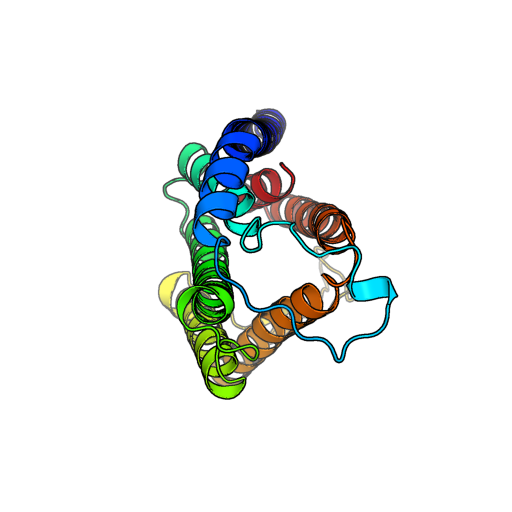00 96.81 69 TRP A C 1
ATOM 518 O O . TRP A 1 69 ? -5.698 11.583 -12.222 1.00 96.81 69 TRP A O 1
ATOM 528 N N . PHE A 1 70 ? -4.337 10.765 -10.632 1.00 96.00 70 PHE A N 1
ATOM 529 C CA . PHE A 1 70 ? -3.131 10.796 -11.465 1.00 96.00 70 PHE A CA 1
ATOM 530 C C . PHE A 1 70 ? -2.957 9.542 -12.327 1.00 96.00 70 PHE A C 1
ATOM 532 O O . PHE A 1 70 ? -2.356 9.625 -13.396 1.00 96.00 70 PHE A O 1
ATOM 539 N N . VAL A 1 71 ? -3.474 8.395 -11.881 1.00 94.50 71 VAL A N 1
ATOM 540 C CA . VAL A 1 71 ? -3.225 7.079 -12.485 1.00 94.50 71 VAL A CA 1
ATOM 541 C C . VAL A 1 71 ? -4.491 6.191 -12.515 1.00 94.50 71 VAL A C 1
ATOM 543 O O . VAL A 1 71 ? -4.498 5.074 -11.993 1.00 94.50 71 VAL A O 1
ATOM 546 N N . PRO A 1 72 ? -5.598 6.635 -13.141 1.00 91.75 72 PRO A N 1
ATOM 547 C CA . PRO A 1 72 ? -6.878 5.917 -13.087 1.00 91.75 72 PRO A CA 1
ATOM 548 C C . PRO A 1 72 ? -6.919 4.582 -13.843 1.00 91.75 72 PRO A C 1
ATOM 550 O O . PRO A 1 72 ? -7.825 3.788 -13.599 1.00 91.75 72 PRO A O 1
ATOM 553 N N . PHE A 1 73 ? -6.003 4.345 -14.790 1.00 93.00 73 PHE A N 1
ATOM 554 C CA . PHE A 1 73 ? -6.111 3.244 -15.760 1.00 93.00 73 PHE A CA 1
ATOM 555 C C . PHE A 1 73 ? -4.878 2.336 -15.839 1.00 93.00 73 PHE A C 1
ATOM 557 O O . PHE A 1 73 ? -4.852 1.444 -16.684 1.00 93.00 73 PHE A O 1
ATOM 564 N N . ASN A 1 74 ? -3.865 2.536 -14.990 1.00 95.50 74 ASN A N 1
ATOM 565 C CA . ASN A 1 74 ? -2.690 1.665 -14.976 1.00 95.50 74 ASN A CA 1
ATOM 566 C C . ASN A 1 74 ? -2.968 0.412 -14.117 1.00 95.50 74 ASN A C 1
ATOM 568 O O . ASN A 1 74 ? -3.234 0.553 -12.919 1.00 95.50 74 ASN A O 1
ATOM 572 N N . PRO A 1 75 ? -2.923 -0.806 -14.686 1.00 95.56 75 PRO A N 1
ATOM 573 C CA . PRO A 1 75 ? -3.272 -2.021 -13.956 1.00 95.56 75 PRO A CA 1
ATOM 574 C C . PRO A 1 75 ? -2.375 -2.310 -12.746 1.00 95.56 75 PRO A C 1
ATOM 576 O O . PRO A 1 75 ? -2.879 -2.771 -11.722 1.00 95.56 75 PRO A O 1
ATOM 579 N N . GLU A 1 76 ? -1.075 -2.022 -12.828 1.00 95.38 76 GLU A N 1
ATOM 580 C CA . GLU A 1 76 ? -0.118 -2.226 -11.738 1.00 95.38 76 GLU A CA 1
ATOM 581 C C . GLU A 1 76 ? -0.402 -1.277 -10.566 1.00 95.38 76 GLU A C 1
ATOM 583 O O . GLU A 1 76 ? -0.495 -1.710 -9.415 1.00 95.38 76 GLU A O 1
ATOM 588 N N . ALA A 1 77 ? -0.622 0.008 -10.848 1.00 95.38 77 ALA A N 1
ATOM 589 C CA . ALA A 1 77 ? -1.005 1.009 -9.855 1.00 95.38 77 ALA A CA 1
ATOM 590 C C . ALA A 1 77 ? -2.351 0.673 -9.197 1.00 95.38 77 ALA A C 1
ATOM 592 O O . ALA A 1 77 ? -2.487 0.753 -7.973 1.00 95.38 77 ALA A O 1
ATOM 593 N N . ILE A 1 78 ? -3.335 0.235 -9.989 1.00 95.44 78 ILE A N 1
ATOM 594 C CA . ILE A 1 78 ? -4.644 -0.202 -9.486 1.00 95.44 78 ILE A CA 1
ATOM 595 C C . ILE A 1 78 ? -4.505 -1.462 -8.630 1.00 95.44 78 ILE A C 1
ATOM 597 O O . ILE A 1 78 ? -5.181 -1.571 -7.609 1.00 95.44 78 ILE A O 1
ATOM 601 N N . LEU A 1 79 ? -3.630 -2.400 -8.999 1.00 96.50 79 LEU A N 1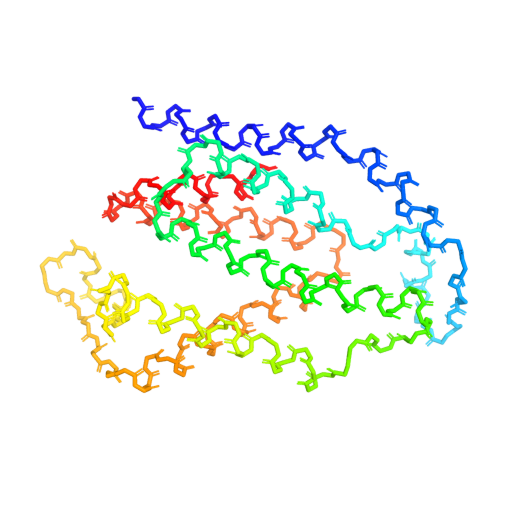
ATOM 602 C CA . LEU A 1 79 ? -3.357 -3.592 -8.198 1.00 96.50 79 LEU A CA 1
ATOM 603 C C . LEU A 1 79 ? -2.745 -3.217 -6.845 1.00 96.50 79 LEU A C 1
ATOM 605 O O . LEU A 1 79 ? -3.213 -3.707 -5.815 1.00 96.50 79 LEU A O 1
ATOM 609 N N . VAL A 1 80 ? -1.756 -2.317 -6.828 1.00 96.00 80 VAL A N 1
ATOM 610 C CA . VAL A 1 80 ? -1.167 -1.783 -5.590 1.00 96.00 80 VAL A CA 1
ATOM 611 C C . VAL A 1 80 ? -2.243 -1.115 -4.733 1.00 96.00 80 VAL A C 1
ATOM 613 O O . VAL A 1 80 ? -2.401 -1.472 -3.564 1.00 96.00 80 VAL A O 1
ATOM 616 N N . LEU A 1 81 ? -3.034 -0.209 -5.315 1.00 96.75 81 LEU A N 1
ATOM 617 C CA . LEU A 1 81 ? -4.114 0.475 -4.607 1.00 96.75 81 LEU A CA 1
ATOM 618 C C . LEU A 1 81 ? -5.168 -0.511 -4.077 1.00 96.75 81 LEU A C 1
ATOM 620 O O . LEU A 1 81 ? -5.605 -0.397 -2.932 1.00 96.75 81 LEU A O 1
ATOM 624 N N . GLY A 1 82 ? -5.554 -1.502 -4.878 1.00 96.94 82 GLY A N 1
ATOM 625 C CA . GLY A 1 82 ? -6.513 -2.541 -4.511 1.00 96.94 82 GLY A CA 1
ATOM 626 C C . GLY A 1 82 ? -6.023 -3.404 -3.348 1.00 96.94 82 GLY A C 1
ATOM 627 O O . GLY A 1 82 ? -6.787 -3.668 -2.418 1.00 96.94 82 GLY A O 1
ATOM 628 N N . LEU A 1 83 ? -4.740 -3.776 -3.344 1.00 97.00 83 LEU A N 1
ATOM 629 C CA . LEU A 1 83 ? -4.086 -4.449 -2.218 1.00 97.00 83 LEU A CA 1
ATOM 630 C C . LEU A 1 83 ? -4.151 -3.591 -0.952 1.00 97.00 83 LEU A C 1
ATOM 632 O O . LEU A 1 83 ? -4.571 -4.068 0.104 1.00 97.00 83 LEU A O 1
ATOM 636 N N . THR A 1 84 ? -3.786 -2.317 -1.057 1.00 95.94 84 THR A N 1
ATOM 637 C CA . THR A 1 84 ? -3.791 -1.380 0.070 1.00 95.94 84 THR A CA 1
ATOM 638 C C . THR A 1 84 ? -5.186 -1.184 0.647 1.00 95.94 84 THR A C 1
ATOM 640 O O . THR A 1 84 ? -5.363 -1.285 1.863 1.00 95.94 84 THR A O 1
ATOM 643 N N . LEU A 1 85 ? -6.192 -0.967 -0.201 1.00 97.06 85 LEU A N 1
ATOM 644 C CA . LEU A 1 85 ? -7.584 -0.842 0.225 1.00 97.06 85 LEU A CA 1
ATOM 645 C C . LEU A 1 85 ? -8.124 -2.156 0.800 1.00 97.06 85 LEU A C 1
ATOM 647 O O . LEU A 1 85 ? -8.835 -2.126 1.801 1.00 97.06 85 LEU A O 1
ATOM 651 N N . GLY A 1 86 ? -7.752 -3.308 0.238 1.00 97.69 86 GLY A N 1
ATOM 652 C CA . GLY A 1 86 ? -8.147 -4.624 0.745 1.00 97.69 86 GLY A CA 1
ATOM 653 C C . GLY A 1 86 ? -7.589 -4.914 2.142 1.00 97.69 86 GLY A C 1
ATOM 654 O O . GLY A 1 86 ? -8.333 -5.303 3.045 1.00 97.69 86 GLY A O 1
ATOM 655 N N . PHE A 1 87 ? -6.298 -4.660 2.367 1.00 96.50 87 PHE A N 1
ATOM 656 C CA . PHE A 1 87 ? -5.691 -4.772 3.699 1.00 96.50 87 PHE A CA 1
ATOM 657 C C . PHE A 1 87 ? -6.241 -3.721 4.670 1.00 96.50 87 PHE A C 1
ATOM 659 O O . PHE A 1 87 ? -6.508 -4.038 5.833 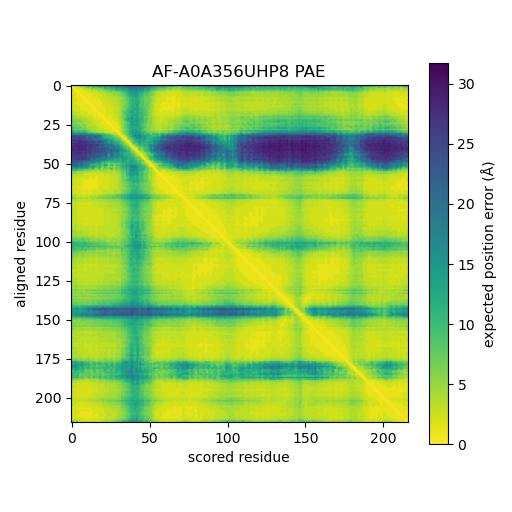1.00 96.50 87 PHE A O 1
ATOM 666 N N . GLY A 1 88 ? -6.475 -2.501 4.183 1.00 94.50 88 GLY A N 1
ATOM 667 C CA . GLY A 1 88 ? -7.151 -1.441 4.924 1.00 94.50 88 GLY A CA 1
ATOM 668 C C . GLY A 1 88 ? -8.551 -1.850 5.376 1.00 94.50 88 GLY A C 1
ATOM 669 O O . GLY A 1 88 ? -8.912 -1.627 6.529 1.00 94.50 88 GLY A O 1
ATOM 670 N N . PHE A 1 89 ? -9.310 -2.530 4.517 1.00 95.56 89 PHE A N 1
ATOM 671 C CA . PHE A 1 89 ? -10.635 -3.053 4.834 1.00 95.56 89 PHE A CA 1
ATOM 672 C C . PHE A 1 89 ? -10.584 -4.154 5.899 1.00 95.56 89 PHE A C 1
ATOM 674 O O . PHE A 1 89 ? -11.369 -4.119 6.845 1.00 95.56 89 PHE A O 1
ATOM 681 N N . ILE A 1 90 ? -9.627 -5.088 5.819 1.00 95.69 90 ILE A N 1
ATOM 682 C CA . ILE A 1 90 ? -9.420 -6.095 6.877 1.00 95.69 90 ILE A CA 1
ATOM 683 C C . ILE A 1 90 ? -9.105 -5.415 8.218 1.00 95.69 90 ILE A C 1
ATOM 685 O O . ILE A 1 90 ? -9.669 -5.792 9.247 1.00 95.69 90 ILE A O 1
ATOM 689 N N . GLY A 1 91 ? -8.224 -4.409 8.217 1.00 92.81 91 GLY A N 1
ATOM 690 C CA . GLY A 1 91 ? -7.897 -3.628 9.414 1.00 92.81 91 GLY A CA 1
ATOM 691 C C . GLY A 1 91 ? -9.100 -2.857 9.963 1.00 92.81 91 GLY A C 1
ATOM 692 O O . GLY A 1 91 ? -9.355 -2.873 11.166 1.00 92.81 91 GLY A O 1
ATOM 693 N N . PHE A 1 92 ? -9.892 -2.250 9.080 1.00 91.06 92 PHE A N 1
ATOM 694 C CA . PHE A 1 92 ? -11.126 -1.563 9.442 1.00 91.06 92 PHE A CA 1
ATOM 695 C C . PHE A 1 92 ? -12.146 -2.514 10.078 1.00 91.06 92 PHE A C 1
ATOM 697 O O . PHE A 1 92 ? -12.709 -2.181 11.118 1.00 91.06 92 PHE A O 1
ATOM 704 N N . LEU A 1 93 ? -12.360 -3.704 9.506 1.00 92.00 93 LEU A N 1
ATOM 705 C CA . LEU A 1 93 ? -13.252 -4.717 10.080 1.00 92.00 93 LEU A CA 1
ATOM 706 C C . LEU A 1 93 ? -12.782 -5.176 11.465 1.00 92.00 93 LEU A C 1
ATOM 708 O O . LEU A 1 93 ? -13.602 -5.295 12.375 1.00 92.00 93 LEU A O 1
ATOM 712 N N . ASP A 1 94 ? -11.477 -5.398 11.638 1.00 91.25 94 ASP A N 1
ATOM 713 C CA . ASP A 1 94 ? -10.875 -5.746 12.930 1.00 91.25 94 ASP A CA 1
ATOM 714 C C . ASP A 1 94 ? -11.198 -4.687 13.996 1.00 91.25 94 ASP A C 1
ATOM 716 O O . ASP A 1 94 ? -11.710 -5.003 15.073 1.00 91.25 94 ASP A O 1
ATOM 720 N N . ASP A 1 95 ? -10.977 -3.414 13.672 1.00 88.31 95 ASP A N 1
ATOM 721 C CA . ASP A 1 95 ? -11.254 -2.301 14.578 1.00 88.31 95 ASP A CA 1
ATOM 722 C C . ASP A 1 95 ? -12.754 -2.070 14.797 1.00 88.31 95 ASP A C 1
ATOM 724 O O . ASP A 1 95 ? -13.172 -1.728 15.908 1.00 88.31 95 ASP A O 1
ATOM 728 N N . LEU A 1 96 ? -13.586 -2.296 13.779 1.00 87.19 96 LEU A N 1
ATOM 729 C CA . LEU A 1 96 ? -15.037 -2.146 13.882 1.00 87.19 96 LEU A CA 1
ATOM 730 C C . LEU A 1 96 ? -15.612 -3.196 14.823 1.00 87.19 96 LEU A C 1
ATOM 732 O O . LEU A 1 96 ? -16.445 -2.869 15.667 1.00 87.19 96 LEU A O 1
ATOM 736 N N . ILE A 1 97 ? -15.117 -4.431 14.752 1.00 88.25 97 ILE A N 1
ATOM 737 C CA . ILE A 1 97 ? -15.503 -5.508 15.667 1.00 88.25 97 ILE A CA 1
ATOM 738 C C . ILE A 1 97 ? -15.082 -5.194 17.107 1.00 88.25 97 ILE A C 1
ATOM 740 O O . ILE A 1 97 ? -15.868 -5.422 18.036 1.00 88.25 97 ILE A O 1
ATOM 744 N N . LYS A 1 98 ? -13.895 -4.608 17.309 1.00 84.38 98 LYS A N 1
ATOM 745 C CA . LYS A 1 98 ? -13.439 -4.175 18.642 1.00 84.38 98 LYS A CA 1
ATOM 746 C C . LYS A 1 98 ? -14.328 -3.091 19.247 1.00 84.38 98 LYS A C 1
ATOM 748 O O . LYS A 1 98 ? -14.571 -3.109 20.454 1.00 84.38 98 LYS A O 1
ATOM 753 N N . VAL A 1 99 ? -14.789 -2.140 18.435 1.00 82.25 99 VAL A N 1
ATOM 754 C CA . VAL A 1 99 ? -15.576 -0.989 18.905 1.00 82.25 99 VAL A CA 1
ATOM 755 C C . VAL A 1 99 ? -17.065 -1.327 19.003 1.00 82.25 99 VAL A C 1
ATOM 757 O O . VAL A 1 99 ? -17.638 -1.215 20.084 1.00 82.25 99 VAL A O 1
ATOM 760 N N . HIS A 1 100 ? -17.686 -1.763 17.906 1.00 82.75 100 HIS A N 1
ATOM 761 C CA . HIS A 1 100 ? -19.137 -1.938 17.801 1.00 82.75 100 HIS A CA 1
ATOM 762 C C . HIS A 1 100 ? -19.642 -3.169 18.564 1.00 82.75 100 HIS A C 1
ATOM 764 O O . HIS A 1 100 ? -20.617 -3.083 19.303 1.00 82.75 100 HIS A O 1
ATOM 770 N N . TRP A 1 101 ? -18.948 -4.307 18.438 1.00 81.56 101 TRP A N 1
ATOM 771 C CA . TRP A 1 101 ? -19.329 -5.559 19.110 1.00 81.56 101 TRP A CA 1
ATOM 772 C C . TRP A 1 101 ? -18.662 -5.755 20.475 1.00 81.56 101 TRP A C 1
ATOM 774 O O . TRP A 1 101 ? -18.853 -6.800 21.096 1.00 81.56 101 TRP A O 1
ATOM 784 N N . GLN A 1 102 ? -17.874 -4.779 20.939 1.00 79.12 102 GLN A N 1
ATOM 785 C CA . GLN A 1 102 ? -17.170 -4.819 22.226 1.00 79.12 102 GLN A CA 1
ATOM 786 C C . GLN A 1 102 ? -16.347 -6.104 22.434 1.00 79.12 102 GLN A C 1
ATOM 788 O O . GLN A 1 102 ? -16.220 -6.602 23.552 1.00 79.12 102 GLN A O 1
ATOM 793 N N . ARG A 1 103 ? -15.784 -6.662 21.353 1.00 80.88 103 ARG A N 1
ATOM 794 C CA . ARG A 1 103 ? -14.910 -7.842 21.400 1.00 80.88 103 ARG A CA 1
ATOM 795 C C . ARG A 1 103 ? -13.457 -7.377 21.458 1.00 80.88 103 ARG A C 1
ATOM 797 O O . ARG A 1 103 ? -12.926 -7.008 20.415 1.00 80.88 103 ARG A O 1
ATOM 804 N N . PRO A 1 104 ? -12.767 -7.430 22.614 1.00 75.88 104 PRO A N 1
ATOM 805 C CA . PRO A 1 104 ? -11.435 -6.831 22.754 1.00 75.88 104 PRO A CA 1
ATOM 806 C C . PRO A 1 104 ? -10.390 -7.428 21.804 1.00 75.88 104 PRO A C 1
ATOM 808 O O . PRO A 1 104 ? -9.430 -6.760 21.441 1.00 75.88 104 PRO A O 1
ATOM 811 N N . VAL A 1 105 ? -10.590 -8.688 21.405 1.00 80.12 105 VAL A N 1
ATOM 812 C CA . VAL A 1 105 ? -9.715 -9.413 20.476 1.00 80.12 105 VAL A CA 1
ATOM 813 C C . VAL A 1 105 ? -9.857 -8.904 19.034 1.00 80.12 105 VAL A C 1
ATOM 815 O O . VAL A 1 105 ? -8.894 -8.988 18.283 1.00 80.12 105 VAL A O 1
ATOM 818 N N . GLY A 1 106 ? -11.014 -8.348 18.651 1.00 87.94 106 GLY A N 1
ATOM 819 C CA . GLY A 1 106 ? -11.336 -8.030 17.258 1.00 87.94 106 GLY A CA 1
ATOM 820 C C . GLY A 1 106 ? -11.659 -9.273 16.431 1.00 87.94 106 GLY A C 1
ATOM 821 O O . GLY A 1 106 ? -12.364 -10.171 16.910 1.00 87.94 106 GLY A O 1
ATOM 822 N N . LEU A 1 107 ? -11.156 -9.322 15.196 1.00 90.88 107 LEU A N 1
ATOM 823 C CA . LEU A 1 107 ? -11.177 -10.534 14.373 1.00 90.88 107 LEU A CA 1
ATOM 824 C C . LEU A 1 107 ? -10.357 -11.638 15.045 1.00 90.88 107 LEU A C 1
ATOM 826 O O . LEU A 1 107 ? -9.319 -11.386 15.664 1.00 90.88 107 LEU A O 1
ATOM 830 N N . ARG A 1 108 ? -10.767 -12.900 14.884 1.00 92.81 108 ARG A N 1
ATOM 831 C CA . ARG A 1 108 ? -9.904 -14.011 15.304 1.00 92.81 108 ARG A CA 1
ATOM 832 C C . ARG A 1 108 ? -8.641 -13.992 14.446 1.00 92.81 108 ARG A C 1
ATOM 834 O O . ARG A 1 108 ? -8.712 -13.772 13.239 1.00 92.81 108 ARG A O 1
ATOM 841 N N . ALA A 1 109 ? -7.493 -14.322 15.037 1.00 92.19 109 ALA A N 1
ATOM 842 C CA . ALA A 1 109 ? -6.214 -14.336 14.321 1.00 92.19 109 ALA A CA 1
ATOM 843 C C . ALA A 1 109 ? -6.268 -15.154 13.014 1.00 92.19 109 ALA A C 1
ATOM 845 O O . ALA A 1 109 ? -5.730 -14.730 11.997 1.00 92.19 109 ALA A O 1
ATOM 846 N N . ARG A 1 110 ? -6.991 -16.285 13.016 1.00 94.50 110 ARG A N 1
ATOM 847 C CA . ARG A 1 110 ? -7.198 -17.129 11.827 1.00 94.50 110 ARG A CA 1
ATOM 848 C C . ARG A 1 110 ? -8.038 -16.450 10.741 1.00 94.50 110 ARG A C 1
ATOM 850 O O . ARG A 1 110 ? -7.748 -16.641 9.572 1.00 94.50 110 ARG A O 1
ATOM 857 N N . GLU A 1 111 ? -9.050 -15.666 11.114 1.00 94.94 111 GLU A N 1
ATOM 858 C CA . GLU A 1 111 ? -9.918 -14.940 10.172 1.00 94.94 111 GLU A CA 1
ATOM 859 C C . GLU A 1 111 ? -9.142 -13.799 9.507 1.00 94.94 111 GLU A C 1
ATOM 861 O O . GLU A 1 111 ? -9.145 -13.674 8.283 1.00 94.94 111 GLU A O 1
ATOM 866 N N . LYS A 1 112 ? -8.405 -13.021 10.312 1.00 94.62 112 LYS A N 1
ATOM 867 C CA . LYS A 1 112 ? -7.540 -11.942 9.821 1.00 94.62 112 LYS A CA 1
ATOM 868 C C . LYS A 1 112 ? -6.457 -12.485 8.888 1.00 94.62 112 LYS A C 1
ATOM 870 O O . LYS A 1 112 ? -6.306 -11.985 7.778 1.00 94.62 112 LYS A O 1
ATOM 875 N N . LEU A 1 113 ? -5.757 -13.540 9.310 1.00 96.81 113 LEU A N 1
ATOM 876 C CA . LEU A 1 113 ? -4.705 -14.164 8.510 1.00 96.81 113 LEU A CA 1
ATOM 877 C C . LEU A 1 113 ? -5.258 -14.771 7.215 1.00 96.81 113 LEU A C 1
ATOM 879 O O . LEU A 1 113 ? -4.658 -14.581 6.163 1.00 96.81 113 LEU A O 1
ATOM 883 N N . ALA A 1 114 ? -6.410 -15.450 7.264 1.00 97.75 114 ALA A N 1
ATOM 884 C CA . ALA A 1 114 ? -7.043 -16.005 6.069 1.00 97.75 114 ALA A CA 1
ATOM 885 C C . ALA A 1 114 ? -7.369 -14.910 5.043 1.00 97.75 114 ALA A C 1
ATOM 887 O O . ALA A 1 114 ? -7.034 -15.066 3.871 1.00 97.75 114 ALA A O 1
ATOM 888 N N . GLY A 1 115 ? -7.942 -13.781 5.478 1.00 97.50 115 GLY A N 1
ATOM 889 C CA . GLY A 1 115 ? -8.210 -12.647 4.589 1.00 97.50 115 GLY A CA 1
ATOM 890 C C . GLY A 1 115 ? -6.937 -12.082 3.952 1.00 97.50 115 GLY A C 1
ATOM 891 O O . GLY A 1 115 ? -6.894 -11.866 2.743 1.00 97.50 115 GLY A O 1
ATOM 892 N N . GLN A 1 116 ? -5.878 -11.899 4.747 1.00 98.31 116 GLN A N 1
ATOM 893 C CA . GLN A 1 116 ? -4.596 -11.387 4.255 1.00 98.31 116 GLN A CA 1
ATOM 894 C C . GLN A 1 116 ? -3.939 -12.349 3.251 1.00 98.31 116 GLN A C 1
ATOM 896 O O . GLN A 1 116 ? -3.451 -11.909 2.210 1.00 98.31 116 GLN A O 1
ATOM 901 N N . VAL A 1 117 ? -3.954 -13.657 3.530 1.00 98.38 117 VAL A N 1
ATOM 902 C CA . VAL A 1 117 ? -3.402 -14.686 2.634 1.00 98.38 117 VAL A CA 1
ATOM 903 C C . VAL A 1 117 ? -4.188 -14.744 1.327 1.00 98.38 117 VAL A C 1
ATOM 905 O O . VAL A 1 117 ? -3.576 -14.713 0.263 1.00 98.38 117 VAL A O 1
ATOM 908 N N . VAL A 1 118 ? -5.523 -14.771 1.385 1.00 98.31 118 VAL A N 1
ATOM 909 C CA . VAL A 1 118 ? -6.370 -14.810 0.182 1.00 98.31 118 VAL A CA 1
ATOM 910 C C . VAL A 1 118 ? -6.124 -13.585 -0.696 1.00 98.31 118 VAL A C 1
ATOM 912 O O . VAL A 1 118 ? -5.861 -13.748 -1.884 1.00 98.31 118 VAL A O 1
ATOM 915 N N . LEU A 1 119 ? -6.129 -12.374 -0.127 1.00 98.25 119 LEU A N 1
ATOM 916 C CA . LEU A 1 119 ? -5.841 -11.156 -0.895 1.00 98.25 119 LEU A CA 1
ATOM 917 C C . LEU A 1 119 ? -4.446 -11.183 -1.527 1.00 98.25 119 LEU A C 1
ATOM 919 O O . LEU A 1 119 ? -4.293 -10.800 -2.682 1.00 98.25 119 LEU A O 1
ATOM 923 N N . SER A 1 120 ? -3.439 -11.663 -0.796 1.00 98.25 120 SER A N 1
ATOM 924 C CA . SER A 1 120 ? -2.060 -11.693 -1.298 1.00 98.25 120 SER A CA 1
ATOM 925 C C . SER A 1 120 ? -1.869 -12.717 -2.419 1.00 98.25 120 SER A C 1
ATOM 927 O O . SER A 1 120 ? -1.184 -12.435 -3.399 1.00 98.25 120 SER A O 1
ATOM 929 N N . LEU A 1 121 ? -2.503 -13.890 -2.306 1.00 98.19 121 LEU A N 1
ATOM 930 C CA . LEU A 1 121 ? -2.491 -14.909 -3.359 1.00 98.19 121 LEU A CA 1
ATOM 931 C C . LEU A 1 121 ? -3.229 -14.428 -4.610 1.00 98.19 121 LEU A C 1
ATOM 933 O O . LEU A 1 121 ? -2.723 -14.613 -5.714 1.00 98.19 121 LEU A O 1
ATOM 937 N N . LEU A 1 122 ? -4.388 -13.782 -4.447 1.00 97.88 122 LEU A N 1
ATOM 938 C CA . LEU A 1 122 ? -5.131 -13.196 -5.565 1.00 97.88 122 LEU A CA 1
ATOM 939 C C . LEU A 1 122 ? -4.318 -12.110 -6.270 1.00 97.88 122 LEU A C 1
ATOM 941 O O . LEU A 1 122 ? -4.273 -12.090 -7.496 1.00 97.88 122 LEU A O 1
ATOM 945 N N . ALA A 1 123 ? -3.638 -11.247 -5.514 1.00 97.62 123 ALA A N 1
ATOM 946 C CA . ALA A 1 123 ? -2.798 -10.208 -6.091 1.00 97.62 123 ALA A CA 1
ATOM 947 C C . ALA A 1 123 ? -1.596 -10.784 -6.854 1.00 97.62 123 ALA A C 1
ATOM 949 O O . ALA A 1 123 ? -1.346 -10.379 -7.987 1.00 97.62 123 ALA A O 1
ATOM 950 N N . GLY A 1 124 ? -0.896 -11.769 -6.279 1.00 97.25 124 GLY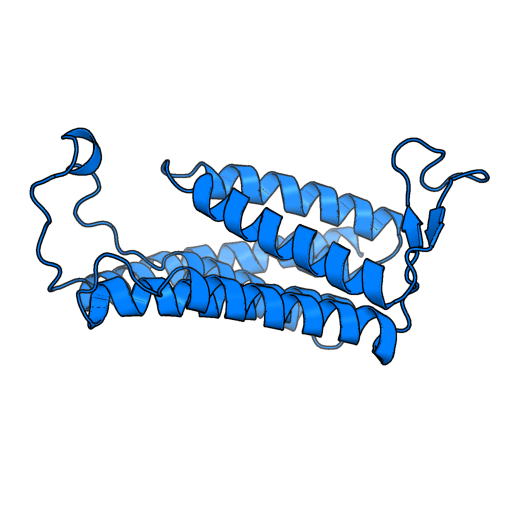 A N 1
ATOM 951 C CA . GLY A 1 124 ? 0.194 -12.466 -6.969 1.00 97.25 124 GLY A CA 1
ATOM 952 C C . GLY A 1 124 ? -0.283 -13.196 -8.229 1.00 97.25 124 GLY A C 1
ATOM 953 O O . GLY A 1 124 ? 0.386 -13.156 -9.260 1.00 97.25 124 GLY A O 1
ATOM 954 N N . ALA A 1 125 ? -1.465 -13.819 -8.179 1.00 97.12 125 ALA A N 1
ATOM 955 C CA . ALA A 1 125 ? -2.053 -14.492 -9.331 1.00 97.12 125 ALA A CA 1
ATOM 956 C C . ALA A 1 125 ? -2.438 -13.496 -10.431 1.00 97.12 125 ALA A C 1
ATOM 958 O O . ALA A 1 125 ? -2.158 -13.759 -11.596 1.00 97.12 125 ALA A O 1
ATOM 959 N N . LEU A 1 126 ? -3.020 -12.344 -10.082 1.00 97.06 126 LEU A N 1
ATOM 960 C CA . LEU A 1 126 ? -3.337 -11.296 -11.054 1.00 97.06 126 LEU A CA 1
ATOM 961 C C . LEU A 1 126 ? -2.065 -10.753 -11.718 1.00 97.06 126 LEU A C 1
ATOM 963 O O . LEU A 1 126 ? -2.023 -10.608 -12.939 1.00 97.06 126 LEU A O 1
ATOM 967 N N . LEU A 1 127 ? -1.018 -10.515 -10.926 1.00 96.06 127 LEU A N 1
ATOM 968 C CA . LEU A 1 127 ? 0.269 -10.018 -11.409 1.00 96.06 127 LEU A CA 1
ATOM 969 C C . LEU A 1 127 ? 0.872 -10.946 -12.480 1.00 96.06 127 LEU A C 1
ATOM 971 O O . LEU A 1 127 ? 1.257 -10.488 -13.553 1.00 96.06 127 LEU A O 1
ATOM 975 N N . VAL A 1 128 ? 0.893 -12.258 -12.226 1.00 96.81 128 VAL A N 1
ATOM 976 C CA . VAL A 1 128 ? 1.496 -13.230 -13.155 1.00 96.81 128 VAL A CA 1
ATOM 977 C C . VAL A 1 128 ? 0.555 -13.590 -14.307 1.00 96.81 128 VAL A C 1
ATOM 979 O O . VAL A 1 128 ? 0.949 -13.558 -15.468 1.00 96.81 128 VAL A O 1
ATOM 982 N N . LEU A 1 129 ? -0.700 -13.931 -14.007 1.00 96.62 129 LEU A N 1
ATOM 983 C CA . LEU A 1 129 ? -1.622 -14.516 -14.989 1.00 96.62 129 LEU A CA 1
ATOM 984 C C . LEU A 1 129 ? -2.339 -13.473 -15.849 1.00 96.62 129 LEU A C 1
ATOM 986 O O . LEU A 1 129 ? -2.818 -13.809 -16.927 1.00 96.62 129 LEU A O 1
ATOM 990 N N . THR A 1 130 ? -2.475 -12.234 -15.366 1.00 96.12 130 THR A N 1
ATOM 991 C CA . THR A 1 130 ? -3.192 -11.162 -16.081 1.00 96.12 130 THR A CA 1
ATOM 992 C C . THR A 1 130 ? -2.247 -10.058 -16.530 1.00 96.12 130 THR A C 1
ATOM 994 O O . THR A 1 130 ? -2.308 -9.650 -17.686 1.00 96.12 130 THR A O 1
ATOM 997 N N . LEU A 1 131 ? -1.336 -9.610 -15.660 1.00 95.19 131 LEU A N 1
ATOM 998 C CA . LEU A 1 131 ? -0.360 -8.563 -15.996 1.00 95.19 131 LEU A CA 1
ATOM 999 C C . LEU A 1 131 ? 0.926 -9.117 -16.621 1.00 95.19 131 LEU A C 1
ATOM 1001 O O . LEU A 1 131 ? 1.866 -8.365 -16.854 1.00 95.19 131 LEU A O 1
ATOM 1005 N N . SER A 1 132 ? 0.973 -10.424 -16.904 1.00 94.06 132 SER A N 1
ATOM 1006 C CA . SER A 1 132 ? 2.070 -11.099 -17.613 1.00 94.06 132 SER A CA 1
ATOM 1007 C C . SER A 1 132 ? 3.460 -10.865 -17.005 1.00 94.06 132 SER A C 1
ATOM 1009 O O . SER A 1 132 ? 4.463 -10.884 -17.718 1.00 94.06 132 SER A O 1
ATOM 1011 N N . HIS A 1 133 ? 3.538 -10.642 -15.690 1.00 93.25 133 HIS A N 1
ATOM 1012 C CA . HIS A 1 133 ? 4.818 -10.558 -14.993 1.00 93.25 133 HIS A CA 1
ATOM 1013 C C . HIS A 1 133 ? 5.427 -11.955 -14.816 1.00 93.25 133 HIS A C 1
ATOM 1015 O O . HIS A 1 133 ? 4.718 -12.931 -14.569 1.00 93.25 133 HIS A O 1
ATOM 1021 N N . GLY A 1 134 ? 6.754 -12.045 -14.911 1.00 93.25 134 GLY A N 1
ATOM 1022 C CA . GLY A 1 134 ? 7.485 -13.285 -14.655 1.00 93.25 134 GLY A CA 1
ATOM 1023 C C . GLY A 1 134 ? 7.471 -13.702 -13.180 1.00 93.25 134 GLY A C 1
ATOM 1024 O O . GLY A 1 134 ? 7.169 -12.912 -12.286 1.00 93.25 134 GLY A O 1
ATOM 1025 N N . THR A 1 135 ? 7.860 -14.950 -12.924 1.00 96.19 135 THR A N 1
ATOM 1026 C CA . THR A 1 135 ? 8.039 -15.527 -11.575 1.00 96.19 135 THR A CA 1
ATOM 1027 C C . THR A 1 135 ? 9.473 -15.393 -11.055 1.00 96.19 135 THR A C 1
ATOM 1029 O O . THR A 1 135 ? 9.873 -16.054 -10.094 1.00 96.19 135 THR A O 1
ATOM 1032 N N . GLU A 1 136 ? 10.251 -14.532 -11.705 1.00 93.00 136 GLU A N 1
ATOM 1033 C CA . GLU A 1 136 ? 11.651 -14.278 -11.411 1.00 93.00 136 GLU A CA 1
ATOM 1034 C C . GLU A 1 136 ? 11.790 -13.315 -10.233 1.00 93.00 136 GLU A C 1
ATOM 1036 O O . GLU A 1 136 ? 11.217 -12.223 -10.206 1.00 93.00 136 GLU A O 1
ATOM 1041 N N . VAL A 1 137 ? 12.610 -13.698 -9.260 1.00 91.69 137 VAL A N 1
ATOM 1042 C CA . VAL A 1 137 ? 12.990 -12.845 -8.137 1.00 91.69 137 VAL A CA 1
ATOM 1043 C C . VAL A 1 137 ? 14.438 -12.426 -8.313 1.00 91.69 137 VAL A C 1
ATOM 1045 O O . VAL A 1 137 ? 15.335 -13.257 -8.460 1.00 91.69 137 VAL A O 1
ATOM 1048 N N . ILE A 1 138 ? 14.677 -11.119 -8.293 1.00 89.50 138 ILE A N 1
ATOM 1049 C CA . ILE A 1 138 ? 16.026 -10.573 -8.426 1.00 89.50 138 ILE A CA 1
ATOM 1050 C C . ILE A 1 138 ? 16.783 -10.785 -7.114 1.00 89.50 138 ILE A C 1
ATOM 1052 O O . ILE A 1 138 ? 16.306 -10.394 -6.045 1.00 89.50 138 ILE A O 1
ATOM 1056 N N . VAL A 1 139 ? 17.988 -11.353 -7.196 1.00 90.06 139 VAL A N 1
ATOM 1057 C CA . VAL A 1 139 ? 18.877 -11.481 -6.038 1.00 90.06 139 VAL A CA 1
ATOM 1058 C C . VAL A 1 139 ? 19.539 -10.124 -5.779 1.00 90.06 139 VAL A C 1
ATOM 1060 O O . VAL A 1 139 ? 20.259 -9.619 -6.650 1.00 90.06 139 VAL A O 1
ATOM 1063 N N . PRO A 1 140 ? 19.329 -9.502 -4.606 1.00 86.31 140 PRO A N 1
ATOM 1064 C CA . PRO A 1 140 ? 19.918 -8.203 -4.309 1.00 86.31 140 PRO A CA 1
ATOM 1065 C C . PRO A 1 140 ? 21.454 -8.275 -4.324 1.00 86.31 140 PRO A C 1
ATOM 1067 O O . PRO A 1 140 ? 22.042 -9.311 -4.029 1.00 86.31 140 PRO A O 1
ATOM 1070 N N . PHE A 1 141 ? 22.102 -7.161 -4.684 1.00 84.44 141 PHE A N 1
ATOM 1071 C CA . PHE A 1 141 ? 23.569 -7.008 -4.764 1.00 84.44 141 PHE A CA 1
ATOM 1072 C C . PHE A 1 141 ? 24.304 -7.912 -5.773 1.00 84.44 141 PHE A C 1
ATOM 1074 O O . PHE A 1 141 ? 25.527 -7.866 -5.843 1.00 84.44 141 PHE A O 1
ATOM 1081 N N . SER A 1 142 ? 23.590 -8.672 -6.608 1.00 86.75 142 SER A N 1
ATOM 1082 C CA . SER A 1 142 ? 24.188 -9.548 -7.630 1.00 86.75 142 SER A CA 1
ATOM 1083 C C . SER A 1 142 ? 24.549 -8.848 -8.952 1.00 86.75 142 SER A C 1
ATOM 1085 O O . SER A 1 142 ? 24.980 -9.503 -9.890 1.00 86.75 142 SER A O 1
ATOM 1087 N N . GLY A 1 143 ? 24.369 -7.526 -9.043 1.00 73.56 143 GLY A N 1
ATOM 1088 C CA . GLY A 1 143 ? 24.423 -6.771 -10.306 1.00 73.56 143 GLY A CA 1
ATOM 1089 C C . GLY A 1 143 ? 23.072 -6.162 -10.688 1.00 73.56 143 GLY A C 1
ATOM 1090 O O . GLY A 1 143 ? 22.670 -6.198 -11.845 1.00 73.56 143 GLY A O 1
ATOM 1091 N N . PHE A 1 144 ? 22.345 -5.632 -9.700 1.00 67.25 144 PHE A N 1
ATOM 1092 C CA . PHE A 1 144 ? 21.018 -5.025 -9.854 1.00 67.25 144 PHE A CA 1
ATOM 1093 C C . PHE A 1 144 ? 21.048 -3.923 -10.939 1.00 67.25 144 PHE A C 1
ATOM 1095 O O . PHE A 1 144 ? 21.840 -2.990 -10.826 1.00 67.25 144 PHE A O 1
ATOM 1102 N N . PHE A 1 145 ? 20.222 -4.053 -11.989 1.00 64.56 145 PHE A N 1
ATOM 1103 C CA . PHE A 1 145 ? 20.171 -3.183 -13.188 1.00 64.56 145 PHE A CA 1
ATOM 1104 C C . PHE A 1 145 ? 21.434 -3.122 -14.068 1.00 64.56 145 PHE A C 1
ATOM 1106 O O . PHE A 1 145 ? 21.481 -2.331 -15.010 1.00 64.56 145 PHE A O 1
ATOM 1113 N N . SER A 1 146 ? 22.425 -3.977 -13.815 1.00 66.31 146 SER A N 1
ATOM 1114 C CA . SER A 1 146 ? 23.636 -4.090 -14.629 1.00 66.31 146 SER A CA 1
ATOM 1115 C C . SER A 1 146 ? 23.653 -5.409 -15.405 1.00 66.31 146 SER A C 1
ATOM 1117 O O . SER A 1 146 ? 23.095 -6.409 -14.939 1.00 66.31 146 SER A O 1
ATOM 1119 N N . PRO A 1 147 ? 24.326 -5.466 -16.569 1.00 66.12 147 PRO A N 1
ATOM 1120 C CA . PRO A 1 147 ? 24.615 -6.736 -17.225 1.00 66.12 147 PRO A CA 1
ATOM 1121 C C . PRO A 1 147 ? 25.329 -7.684 -16.243 1.00 66.12 147 PRO A C 1
ATOM 1123 O O . PRO A 1 147 ? 26.363 -7.321 -15.686 1.00 66.12 147 PRO A O 1
ATOM 1126 N N . GLY A 1 148 ? 24.764 -8.876 -16.010 1.00 70.25 148 GLY A N 1
ATOM 1127 C CA . GLY A 1 148 ? 25.308 -9.884 -15.084 1.00 70.25 148 GLY A CA 1
ATOM 1128 C C . GLY A 1 148 ? 24.539 -10.091 -13.770 1.00 70.25 148 GLY A C 1
ATOM 1129 O O . GLY A 1 148 ? 24.954 -10.931 -12.976 1.00 70.25 148 GLY A O 1
ATOM 1130 N N . GLY A 1 149 ? 23.431 -9.375 -13.538 1.00 81.94 149 GLY A N 1
ATOM 1131 C CA . GLY A 1 149 ? 22.542 -9.624 -12.396 1.00 81.94 149 GLY A CA 1
ATOM 1132 C C . GLY A 1 149 ? 21.954 -11.042 -12.375 1.00 81.94 149 GLY A C 1
ATOM 1133 O O . GLY A 1 149 ? 21.637 -11.607 -13.421 1.00 81.94 149 GLY A O 1
ATOM 1134 N N . VAL A 1 150 ? 21.787 -11.610 -11.177 1.00 89.00 150 VAL A N 1
ATOM 1135 C CA . VAL A 1 150 ? 21.239 -12.962 -10.978 1.00 89.00 150 VAL A CA 1
ATOM 1136 C C . VAL A 1 150 ? 19.753 -12.888 -10.629 1.00 89.00 150 VAL A C 1
ATOM 1138 O O . VAL A 1 150 ? 19.351 -12.191 -9.691 1.00 89.00 150 VAL A O 1
ATOM 1141 N N . THR A 1 151 ? 18.942 -13.658 -11.351 1.00 90.19 151 THR A N 1
ATOM 1142 C CA . THR A 1 151 ? 17.527 -13.896 -11.055 1.00 90.19 151 THR A CA 1
ATOM 1143 C C . THR A 1 151 ? 17.301 -15.355 -10.667 1.00 90.19 151 THR A C 1
ATOM 1145 O O . THR A 1 151 ? 18.013 -16.258 -11.108 1.00 90.19 151 THR A O 1
ATOM 1148 N N . LEU A 1 152 ? 16.323 -15.586 -9.794 1.00 92.56 152 LEU A N 1
ATOM 1149 C CA . LEU A 1 152 ? 15.850 -16.913 -9.410 1.00 92.56 152 LEU A CA 1
ATOM 1150 C C . LEU A 1 152 ? 14.419 -17.075 -9.912 1.00 92.56 152 LEU A C 1
ATOM 1152 O O . LEU A 1 152 ? 13.526 -16.378 -9.433 1.00 92.56 152 LEU A O 1
ATOM 1156 N N . ASP A 1 153 ? 14.191 -17.992 -10.849 1.00 94.56 153 ASP A N 1
ATOM 1157 C CA . ASP A 1 153 ? 12.833 -18.367 -11.243 1.00 94.56 153 ASP A CA 1
ATOM 1158 C C . ASP A 1 153 ? 12.243 -19.315 -10.197 1.00 94.56 153 ASP A C 1
ATOM 1160 O O . ASP A 1 153 ? 12.727 -20.432 -9.989 1.00 94.56 153 ASP A O 1
ATOM 1164 N N . LEU A 1 154 ? 11.206 -18.848 -9.504 1.00 94.44 154 LEU A N 1
ATOM 1165 C CA . LEU A 1 154 ? 10.568 -19.614 -8.445 1.00 94.44 154 LEU A CA 1
ATOM 1166 C C . LEU A 1 154 ? 9.500 -20.576 -8.963 1.00 94.44 154 LEU A C 1
ATOM 1168 O O . LEU A 1 154 ? 9.031 -21.373 -8.166 1.00 94.44 154 LEU A O 1
ATOM 1172 N N . ASN A 1 155 ? 9.127 -20.559 -10.247 1.00 95.88 155 ASN A N 1
ATOM 1173 C CA . ASN A 1 155 ? 7.874 -21.135 -10.755 1.00 95.88 155 ASN A CA 1
ATOM 1174 C C . ASN A 1 155 ? 6.614 -20.529 -10.100 1.00 95.88 155 ASN A C 1
ATOM 1176 O O . ASN A 1 155 ? 6.659 -19.891 -9.049 1.00 95.88 155 ASN A O 1
ATOM 1180 N N . LEU A 1 156 ? 5.448 -20.746 -10.717 1.00 95.75 156 LEU A N 1
ATOM 1181 C CA . LEU A 1 156 ? 4.198 -20.115 -10.285 1.00 95.75 156 LEU A CA 1
ATOM 1182 C C . LEU A 1 156 ? 3.819 -20.449 -8.834 1.00 95.75 156 LEU A C 1
ATOM 1184 O O . LEU A 1 156 ? 3.483 -19.553 -8.064 1.00 95.75 156 LEU A O 1
ATOM 1188 N N . GLY A 1 157 ? 3.870 -21.722 -8.440 1.00 96.75 157 GLY A N 1
ATOM 1189 C CA . GLY A 1 157 ? 3.394 -22.152 -7.123 1.00 96.75 157 GLY A CA 1
ATOM 1190 C C . GLY A 1 157 ? 4.216 -21.558 -5.979 1.00 96.75 157 GLY A C 1
ATOM 1191 O O . GLY A 1 157 ? 3.655 -21.017 -5.022 1.00 96.75 157 GLY A O 1
ATOM 1192 N N . VAL A 1 158 ? 5.547 -21.617 -6.092 1.00 97.62 158 VAL A N 1
ATOM 1193 C CA . VAL A 1 158 ? 6.436 -21.070 -5.056 1.00 97.62 158 VAL A CA 1
ATOM 1194 C C . VAL A 1 158 ? 6.433 -19.546 -5.100 1.00 97.62 158 VAL A C 1
ATOM 1196 O O . VAL A 1 158 ? 6.436 -18.928 -4.039 1.00 97.62 158 VAL A O 1
ATOM 1199 N N . PHE A 1 159 ? 6.346 -18.929 -6.282 1.00 97.31 159 PHE A N 1
ATOM 1200 C CA . PHE A 1 159 ? 6.233 -17.475 -6.403 1.00 97.31 159 PHE A CA 1
ATOM 1201 C C . PHE A 1 159 ? 4.985 -16.929 -5.696 1.00 97.31 159 PHE A C 1
ATOM 1203 O O . PHE A 1 159 ? 5.077 -15.949 -4.954 1.00 97.31 159 PHE A O 1
ATOM 1210 N N . LEU A 1 160 ? 3.823 -17.575 -5.863 1.00 97.94 160 LEU A N 1
ATOM 1211 C CA . LEU A 1 160 ? 2.589 -17.169 -5.181 1.00 97.94 160 LEU A CA 1
ATOM 1212 C C . LEU A 1 160 ? 2.700 -17.322 -3.660 1.00 97.94 160 LEU A C 1
ATOM 1214 O O . LEU A 1 160 ? 2.325 -16.410 -2.921 1.00 97.94 160 LEU A O 1
ATOM 1218 N N . ALA A 1 161 ? 3.256 -18.440 -3.184 1.00 97.94 161 ALA A N 1
ATOM 1219 C CA . ALA A 1 161 ? 3.489 -18.655 -1.756 1.00 97.94 161 ALA A CA 1
ATOM 1220 C C . ALA A 1 161 ? 4.480 -17.630 -1.176 1.00 97.94 161 ALA A C 1
ATOM 1222 O O . ALA A 1 161 ? 4.243 -17.081 -0.099 1.00 97.94 161 ALA A O 1
ATOM 1223 N N . PHE A 1 162 ? 5.557 -17.333 -1.905 1.00 97.56 162 PHE A N 1
ATOM 1224 C CA . PHE A 1 162 ? 6.557 -16.337 -1.532 1.00 97.56 162 PHE A CA 1
ATOM 1225 C C . PHE A 1 162 ? 5.958 -14.926 -1.482 1.00 97.56 162 PHE A C 1
ATOM 1227 O O . PHE A 1 162 ? 6.122 -14.223 -0.489 1.00 97.56 162 PHE A O 1
ATOM 1234 N N . THR A 1 163 ? 5.186 -14.540 -2.498 1.00 96.56 163 THR A N 1
ATOM 1235 C CA . THR A 1 163 ? 4.489 -13.246 -2.555 1.00 96.56 163 THR A CA 1
ATOM 1236 C C . THR A 1 163 ? 3.511 -13.100 -1.391 1.00 96.56 163 THR A C 1
ATOM 1238 O O . THR A 1 163 ? 3.511 -12.078 -0.704 1.00 96.56 163 THR A O 1
ATOM 1241 N N . ALA A 1 164 ? 2.732 -14.145 -1.095 1.00 98.12 164 ALA A N 1
ATOM 1242 C CA . ALA A 1 164 ? 1.846 -14.150 0.063 1.00 98.12 164 ALA A CA 1
ATOM 1243 C C . ALA A 1 164 ? 2.616 -14.011 1.381 1.00 98.12 164 ALA A C 1
ATOM 1245 O O . ALA A 1 164 ? 2.235 -13.203 2.225 1.00 98.12 164 ALA A O 1
ATOM 1246 N N . LEU A 1 165 ? 3.725 -14.734 1.545 1.00 98.19 165 LEU A N 1
ATOM 1247 C CA . LEU A 1 165 ? 4.579 -14.618 2.726 1.00 98.19 165 LEU A CA 1
ATOM 1248 C C . LEU A 1 165 ? 5.108 -13.189 2.907 1.00 98.19 165 LEU A C 1
ATOM 1250 O O . LEU A 1 165 ? 5.029 -12.651 4.011 1.00 98.19 165 LEU A O 1
ATOM 1254 N N . VAL A 1 166 ? 5.611 -12.565 1.838 1.00 97.25 166 VAL A N 1
ATOM 1255 C CA . VAL A 1 166 ? 6.169 -11.206 1.879 1.00 97.25 166 VAL A CA 1
ATOM 1256 C C . VAL A 1 166 ? 5.087 -10.180 2.211 1.00 97.25 166 VAL A C 1
ATOM 1258 O O . VAL A 1 166 ? 5.275 -9.380 3.131 1.00 97.25 166 VAL A O 1
ATOM 1261 N N . ILE A 1 167 ? 3.941 -10.214 1.524 1.00 97.56 167 ILE A N 1
ATOM 1262 C CA . ILE A 1 167 ? 2.859 -9.237 1.727 1.00 97.56 167 ILE A CA 1
ATOM 1263 C C . ILE A 1 167 ? 2.265 -9.381 3.135 1.00 97.56 167 ILE A C 1
ATOM 1265 O O . ILE A 1 167 ? 2.204 -8.408 3.892 1.00 97.56 167 ILE A O 1
ATOM 1269 N N . VAL A 1 168 ? 1.872 -10.598 3.526 1.00 98.06 168 VAL A N 1
ATOM 1270 C CA . VAL A 1 168 ? 1.282 -10.867 4.846 1.00 98.06 168 VAL A CA 1
ATOM 1271 C C . VAL A 1 168 ? 2.292 -10.591 5.960 1.00 98.06 168 VAL A C 1
ATOM 1273 O O . VAL A 1 168 ? 1.937 -9.981 6.972 1.00 98.06 168 VAL A O 1
ATOM 1276 N N . GLY A 1 169 ? 3.548 -11.004 5.779 1.00 97.19 169 GLY A N 1
ATOM 1277 C CA . GLY A 1 169 ? 4.633 -10.755 6.726 1.00 97.19 169 GLY A CA 1
ATOM 1278 C C . GLY A 1 169 ? 4.854 -9.264 6.955 1.00 97.19 169 GLY A C 1
ATOM 1279 O O . GLY A 1 169 ? 4.853 -8.812 8.100 1.00 97.19 169 GLY A O 1
ATOM 1280 N N . THR A 1 170 ? 4.941 -8.485 5.875 1.00 94.69 170 THR A N 1
ATOM 1281 C CA . THR A 1 170 ? 5.123 -7.027 5.941 1.00 94.69 170 THR A CA 1
ATOM 1282 C C . THR A 1 170 ? 3.941 -6.348 6.627 1.00 94.69 170 THR A C 1
ATOM 1284 O O . THR A 1 170 ? 4.137 -5.554 7.546 1.00 94.69 170 THR A O 1
ATOM 1287 N N . ALA A 1 171 ? 2.706 -6.705 6.264 1.00 93.31 171 ALA A N 1
ATOM 1288 C CA . ALA A 1 171 ? 1.511 -6.116 6.867 1.00 93.31 171 ALA A CA 1
ATOM 1289 C C . ALA A 1 171 ? 1.428 -6.366 8.384 1.00 93.31 171 ALA A C 1
ATOM 1291 O O . ALA A 1 171 ? 1.077 -5.469 9.154 1.00 93.31 171 ALA A O 1
ATOM 1292 N N . ASN A 1 172 ? 1.776 -7.575 8.837 1.00 92.88 172 ASN A N 1
ATOM 1293 C CA . ASN A 1 172 ? 1.792 -7.894 10.264 1.00 92.88 172 ASN A CA 1
ATOM 1294 C C . ASN A 1 172 ? 2.982 -7.249 10.996 1.00 92.88 172 ASN A C 1
ATOM 1296 O O . ASN A 1 172 ? 2.817 -6.834 12.143 1.00 92.88 172 ASN A O 1
ATOM 1300 N N . ALA A 1 173 ? 4.139 -7.097 10.343 1.00 91.38 173 ALA A N 1
ATOM 1301 C CA . ALA A 1 173 ? 5.287 -6.379 10.899 1.00 91.38 173 ALA A CA 1
ATOM 1302 C C . ALA A 1 173 ? 4.981 -4.886 11.119 1.00 91.38 173 ALA A C 1
ATOM 1304 O O . ALA A 1 173 ? 5.294 -4.345 12.182 1.00 91.38 173 ALA A O 1
ATOM 1305 N N . VAL A 1 174 ? 4.305 -4.233 10.166 1.00 89.38 174 VAL A N 1
ATOM 1306 C CA . VAL A 1 174 ? 3.863 -2.835 10.311 1.00 89.38 174 VAL A CA 1
ATOM 1307 C C . VAL A 1 174 ? 2.845 -2.708 11.447 1.00 89.38 174 VAL A C 1
ATOM 1309 O O . VAL A 1 174 ? 3.010 -1.856 12.316 1.00 89.38 174 VAL A O 1
ATOM 1312 N N . ASN A 1 175 ? 1.857 -3.606 11.514 1.00 87.62 175 ASN A N 1
ATOM 1313 C CA . ASN A 1 175 ? 0.874 -3.632 12.606 1.00 87.62 175 ASN A CA 1
ATOM 1314 C C . ASN A 1 175 ? 1.527 -3.832 13.992 1.00 87.62 175 ASN A C 1
ATOM 1316 O O . ASN A 1 175 ? 1.072 -3.262 14.977 1.00 87.62 175 ASN A O 1
ATOM 1320 N N . LEU A 1 176 ? 2.611 -4.611 14.084 1.00 85.62 176 LEU A N 1
ATOM 1321 C CA . LEU A 1 176 ? 3.369 -4.774 15.331 1.00 85.62 176 LEU A CA 1
ATOM 1322 C C . LEU A 1 176 ? 4.186 -3.520 15.693 1.00 85.62 176 LEU A C 1
ATOM 1324 O O . LEU A 1 176 ? 4.403 -3.240 16.871 1.00 85.62 176 LEU A O 1
ATOM 1328 N N . THR A 1 177 ? 4.622 -2.762 14.685 1.00 84.69 177 THR A N 1
ATOM 1329 C CA . THR A 1 177 ? 5.402 -1.527 14.852 1.00 84.69 177 THR A CA 1
ATOM 1330 C C . THR A 1 177 ? 4.526 -0.344 15.291 1.00 84.69 177 THR A C 1
ATOM 1332 O O . THR A 1 177 ? 5.012 0.563 15.966 1.00 84.69 177 THR A O 1
ATOM 1335 N N . ASP A 1 178 ? 3.223 -0.364 14.992 1.00 77.38 178 ASP A N 1
ATOM 1336 C CA . ASP A 1 178 ? 2.243 0.690 15.323 1.00 77.38 178 ASP A CA 1
ATOM 1337 C C . ASP A 1 178 ? 1.802 0.711 16.808 1.00 77.38 178 ASP A C 1
ATOM 1339 O O . ASP A 1 178 ? 0.639 0.908 17.158 1.00 77.38 178 ASP A O 1
ATOM 1343 N N . GLY A 1 179 ? 2.745 0.473 17.726 1.00 69.12 179 GLY A N 1
ATOM 1344 C CA . GLY A 1 179 ? 2.522 0.509 19.179 1.00 69.12 179 GLY A CA 1
ATOM 1345 C C . GLY A 1 179 ? 2.809 1.872 19.826 1.00 69.12 179 GLY A C 1
ATOM 1346 O O . GLY A 1 179 ? 2.347 2.157 20.940 1.00 69.12 179 GLY A O 1
ATOM 1347 N N . LEU A 1 180 ? 3.557 2.734 19.133 1.00 68.88 180 LEU A N 1
ATOM 1348 C CA . LEU A 1 180 ? 3.989 4.055 19.596 1.00 68.88 180 LEU A CA 1
ATOM 1349 C C . LEU A 1 180 ? 3.455 5.149 18.668 1.00 68.88 180 LEU A C 1
ATOM 1351 O O . LEU A 1 180 ? 3.446 4.984 17.451 1.00 68.88 180 LEU A O 1
ATOM 1355 N N . ASP A 1 181 ? 3.020 6.267 19.252 1.00 73.25 181 ASP A N 1
ATOM 1356 C CA . ASP A 1 181 ? 2.366 7.339 18.499 1.00 73.25 181 ASP A CA 1
ATOM 1357 C C . ASP A 1 181 ? 3.339 7.923 17.463 1.00 73.25 181 ASP A C 1
ATOM 1359 O O . ASP A 1 181 ? 4.412 8.415 17.809 1.00 73.25 181 ASP A O 1
ATOM 1363 N N . GLY A 1 182 ? 2.975 7.828 16.182 1.00 67.00 182 GLY A N 1
ATOM 1364 C CA . GLY A 1 182 ? 3.766 8.347 15.062 1.00 67.00 182 GLY A CA 1
ATOM 1365 C C . GLY A 1 182 ? 4.900 7.442 14.563 1.00 67.00 182 GLY A C 1
ATOM 1366 O O . GLY A 1 182 ? 5.487 7.756 13.529 1.00 67.00 182 GLY A O 1
ATOM 1367 N N . LEU A 1 183 ? 5.191 6.308 15.217 1.00 71.44 183 LEU A N 1
ATOM 1368 C CA . LEU A 1 183 ? 6.277 5.413 14.789 1.00 71.44 183 LEU A CA 1
ATOM 1369 C C . LEU A 1 183 ? 5.966 4.746 13.443 1.00 71.44 183 LEU A C 1
ATOM 1371 O O . LEU A 1 183 ? 6.779 4.812 12.521 1.00 71.44 183 LEU A O 1
ATOM 1375 N N . ALA A 1 184 ? 4.779 4.153 13.302 1.00 71.62 184 ALA A N 1
ATOM 1376 C CA . ALA A 1 184 ? 4.381 3.538 12.041 1.00 71.62 184 ALA A CA 1
ATOM 1377 C C . ALA A 1 184 ? 4.268 4.578 10.921 1.00 71.62 184 ALA A C 1
ATOM 1379 O O . ALA A 1 184 ? 4.750 4.324 9.824 1.00 71.62 184 ALA A O 1
ATOM 1380 N N . ALA A 1 185 ? 3.722 5.766 11.201 1.00 72.75 185 ALA A N 1
ATOM 1381 C CA . ALA A 1 185 ? 3.626 6.844 10.216 1.00 72.75 185 ALA A CA 1
ATOM 1382 C C . ALA A 1 185 ? 5.010 7.283 9.698 1.00 72.75 185 ALA A C 1
ATOM 1384 O O . ALA A 1 185 ? 5.206 7.383 8.491 1.00 72.75 185 ALA A O 1
ATOM 1385 N N . GLY A 1 186 ? 5.996 7.462 10.587 1.00 71.06 186 GLY A N 1
ATOM 1386 C CA . GLY A 1 186 ? 7.360 7.831 10.192 1.00 71.06 186 GLY A CA 1
ATOM 1387 C C . GLY A 1 186 ? 8.063 6.757 9.354 1.00 71.06 186 GLY A C 1
ATOM 1388 O O . GLY A 1 186 ? 8.656 7.065 8.321 1.00 71.06 186 GLY A O 1
ATOM 1389 N N . VAL A 1 187 ? 7.958 5.482 9.745 1.00 74.06 187 VAL A N 1
ATOM 1390 C CA . VAL A 1 187 ? 8.536 4.359 8.976 1.00 74.06 187 VAL A CA 1
ATOM 1391 C C . VAL A 1 187 ? 7.838 4.201 7.618 1.00 74.06 187 VAL A C 1
ATOM 1393 O O . VAL A 1 187 ? 8.490 3.945 6.602 1.00 74.06 187 VAL A O 1
ATOM 1396 N N . THR A 1 188 ? 6.524 4.423 7.586 1.00 74.81 188 THR A N 1
ATOM 1397 C CA . THR A 1 188 ? 5.688 4.325 6.379 1.00 74.81 188 THR A CA 1
ATOM 1398 C C . THR A 1 188 ? 5.864 5.520 5.438 1.00 74.81 188 THR A C 1
ATOM 1400 O O . THR A 1 188 ? 5.400 5.452 4.314 1.00 74.81 188 THR A O 1
ATOM 1403 N N . PHE A 1 189 ? 6.600 6.571 5.814 1.00 82.19 189 PHE A N 1
ATOM 1404 C CA . PHE A 1 189 ? 7.056 7.598 4.867 1.00 82.19 189 PHE A CA 1
ATOM 1405 C C . PHE A 1 189 ? 8.324 7.162 4.109 1.00 82.19 189 PHE A C 1
ATOM 1407 O O . PHE A 1 189 ? 8.451 7.368 2.902 1.00 82.19 189 PHE A O 1
ATOM 1414 N N . ILE A 1 190 ? 9.268 6.523 4.811 1.00 87.50 190 ILE A N 1
ATOM 1415 C CA . ILE A 1 190 ? 10.578 6.148 4.253 1.00 87.50 190 ILE A CA 1
ATOM 1416 C C . ILE A 1 190 ? 10.448 4.991 3.252 1.00 87.50 190 ILE A C 1
ATOM 1418 O O . ILE A 1 190 ? 11.089 5.010 2.201 1.00 87.50 190 ILE A O 1
ATOM 1422 N N . ALA A 1 191 ? 9.626 3.982 3.554 1.00 91.44 191 ALA A N 1
ATOM 1423 C CA . ALA A 1 191 ? 9.501 2.805 2.692 1.00 91.44 191 ALA A CA 1
ATOM 1424 C C . ALA A 1 191 ? 8.919 3.126 1.292 1.00 91.44 191 ALA A C 1
ATOM 1426 O O . ALA A 1 191 ? 9.551 2.747 0.302 1.00 91.44 191 ALA A O 1
ATOM 1427 N N . PRO A 1 192 ? 7.801 3.866 1.145 1.00 92.75 192 PRO A N 1
ATOM 1428 C CA . PRO A 1 192 ? 7.292 4.282 -0.162 1.00 92.75 192 PRO A CA 1
ATOM 1429 C C . PRO A 1 192 ? 8.256 5.181 -0.928 1.00 92.75 192 PRO A C 1
ATOM 1431 O O . PRO A 1 192 ? 8.317 5.074 -2.145 1.00 92.75 192 PRO A O 1
ATOM 1434 N N . PHE A 1 193 ? 9.067 6.003 -0.255 1.00 93.62 193 PHE A N 1
ATOM 1435 C CA . PHE A 1 193 ? 10.106 6.780 -0.936 1.00 93.62 193 PHE A CA 1
ATOM 1436 C C . PHE A 1 193 ? 11.153 5.882 -1.616 1.00 93.62 193 PHE A C 1
ATOM 1438 O O . PHE A 1 193 ? 11.552 6.136 -2.756 1.00 93.62 193 PHE A O 1
ATOM 1445 N N . ALA A 1 194 ? 11.571 4.799 -0.953 1.00 93.44 194 ALA A N 1
ATOM 1446 C CA . ALA A 1 194 ? 12.470 3.818 -1.556 1.00 93.44 194 ALA A CA 1
ATOM 1447 C C . ALA A 1 194 ? 11.811 3.115 -2.757 1.00 93.44 194 ALA A C 1
ATOM 1449 O O . ALA A 1 194 ? 12.432 2.996 -3.815 1.00 93.44 194 ALA A O 1
ATOM 1450 N N . PHE A 1 195 ? 10.542 2.710 -2.631 1.00 93.75 195 PHE A N 1
ATOM 1451 C CA . PHE A 1 195 ? 9.797 2.097 -3.736 1.00 93.75 195 PHE A CA 1
ATOM 1452 C C . PHE A 1 195 ? 9.523 3.068 -4.890 1.00 93.75 195 PHE A C 1
ATOM 1454 O O . PHE A 1 195 ? 9.596 2.654 -6.042 1.00 93.75 195 PHE A O 1
ATOM 1461 N N . LEU A 1 196 ? 9.299 4.354 -4.611 1.00 95.44 196 LEU A N 1
ATOM 1462 C CA . LEU A 1 196 ? 9.199 5.410 -5.618 1.00 95.44 196 LEU A CA 1
ATOM 1463 C C . LEU A 1 196 ? 10.492 5.485 -6.428 1.00 95.44 196 LEU A C 1
ATOM 1465 O O . LEU A 1 196 ? 10.448 5.435 -7.656 1.00 95.44 196 LEU A O 1
ATOM 1469 N N . CYS A 1 197 ? 11.647 5.550 -5.758 1.00 93.50 197 CYS A N 1
ATOM 1470 C CA . CYS A 1 197 ? 12.944 5.565 -6.434 1.00 93.50 197 CYS A CA 1
ATOM 1471 C C . CYS A 1 197 ? 13.141 4.315 -7.307 1.00 93.50 197 CYS A C 1
ATOM 1473 O O . CYS A 1 197 ? 13.558 4.431 -8.457 1.00 93.50 197 CYS A O 1
ATOM 1475 N N . LEU A 1 198 ? 12.807 3.127 -6.793 1.00 91.88 198 LEU A N 1
ATOM 1476 C CA . LEU A 1 198 ? 12.918 1.872 -7.544 1.00 91.88 198 LEU A CA 1
ATOM 1477 C C . LEU A 1 198 ? 11.982 1.822 -8.758 1.00 91.88 198 LEU A C 1
ATOM 1479 O O . LEU A 1 198 ? 12.410 1.393 -9.828 1.00 91.88 198 LEU A O 1
ATOM 1483 N N . ALA A 1 199 ? 10.741 2.287 -8.615 1.00 93.62 199 ALA A N 1
ATOM 1484 C CA . ALA A 1 199 ? 9.780 2.362 -9.710 1.00 93.62 199 ALA A CA 1
ATOM 1485 C C . ALA A 1 199 ? 10.284 3.300 -10.819 1.00 93.62 199 ALA A C 1
ATOM 1487 O O . ALA A 1 199 ? 10.249 2.942 -11.995 1.00 93.62 199 ALA A O 1
ATOM 1488 N N . LEU A 1 200 ? 10.867 4.452 -10.460 1.00 93.75 200 LEU A N 1
ATOM 1489 C CA . LEU A 1 200 ? 11.494 5.353 -11.433 1.00 93.75 200 LEU A CA 1
ATOM 1490 C C . LEU A 1 200 ? 12.696 4.721 -12.140 1.00 93.75 200 LEU A C 1
ATOM 1492 O O . LEU A 1 200 ? 12.828 4.879 -13.352 1.00 93.75 200 LEU A O 1
ATOM 1496 N N . LEU A 1 201 ? 13.543 3.983 -11.416 1.00 90.00 201 LEU A N 1
ATOM 1497 C CA . LEU A 1 201 ? 14.678 3.266 -12.011 1.00 90.00 201 LEU A CA 1
ATOM 1498 C C . LEU A 1 201 ? 14.231 2.163 -12.982 1.00 90.00 201 LEU A C 1
ATOM 1500 O O . LEU A 1 201 ? 14.920 1.904 -13.965 1.00 90.00 201 LEU A O 1
ATOM 1504 N N . LYS A 1 202 ? 13.072 1.545 -12.732 1.00 88.31 202 LYS A N 1
ATOM 1505 C CA . LYS A 1 202 ? 12.444 0.558 -13.624 1.00 88.31 202 LYS A CA 1
ATOM 1506 C C . LYS A 1 202 ? 11.648 1.164 -14.781 1.00 88.31 202 LYS A C 1
ATOM 1508 O O . LYS A 1 202 ? 11.267 0.436 -15.691 1.00 88.31 202 LYS A O 1
ATOM 1513 N N . GLY A 1 203 ? 11.387 2.471 -14.757 1.00 90.81 203 GLY A N 1
ATOM 1514 C CA . GLY A 1 203 ? 10.498 3.130 -15.717 1.00 90.81 203 GLY A CA 1
ATOM 1515 C C . GLY A 1 203 ? 9.002 2.944 -15.428 1.00 90.81 203 GLY A C 1
ATOM 1516 O O . GLY A 1 203 ? 8.173 3.332 -16.247 1.00 90.81 203 GLY A O 1
ATOM 1517 N N . GLU A 1 204 ? 8.635 2.412 -14.261 1.00 92.44 204 GLU A N 1
ATOM 1518 C CA . GLU A 1 204 ? 7.250 2.230 -13.802 1.00 92.44 204 GLU A CA 1
ATOM 1519 C C . GLU A 1 204 ? 6.696 3.542 -13.216 1.00 92.44 204 GLU A C 1
ATOM 1521 O O . GLU A 1 204 ? 6.450 3.687 -12.016 1.00 92.44 204 GLU A O 1
ATOM 1526 N N . VAL A 1 205 ? 6.530 4.549 -14.075 1.00 94.50 205 VAL A N 1
ATOM 1527 C CA . VAL A 1 205 ? 6.159 5.916 -13.664 1.00 94.50 205 VAL A CA 1
ATOM 1528 C C . VAL A 1 205 ? 4.800 5.968 -12.955 1.00 94.50 205 VAL A C 1
ATOM 1530 O O . VAL A 1 205 ? 4.626 6.727 -12.003 1.00 94.50 205 VAL A O 1
ATOM 1533 N N . ASP A 1 206 ? 3.846 5.148 -13.375 1.00 95.31 206 ASP A N 1
ATOM 1534 C CA . ASP A 1 206 ? 2.496 5.080 -12.805 1.00 95.31 206 ASP A CA 1
ATOM 1535 C C . ASP A 1 206 ? 2.496 4.516 -11.371 1.00 95.31 206 ASP A C 1
ATOM 1537 O O . ASP A 1 206 ? 1.862 5.058 -10.457 1.00 95.31 206 ASP A O 1
ATOM 1541 N N . VAL A 1 207 ? 3.307 3.483 -11.127 1.00 95.31 207 VAL A N 1
ATOM 1542 C CA . VAL A 1 207 ? 3.546 2.951 -9.777 1.00 95.31 207 VAL A CA 1
ATOM 1543 C C . VAL A 1 207 ? 4.268 3.993 -8.919 1.00 95.31 207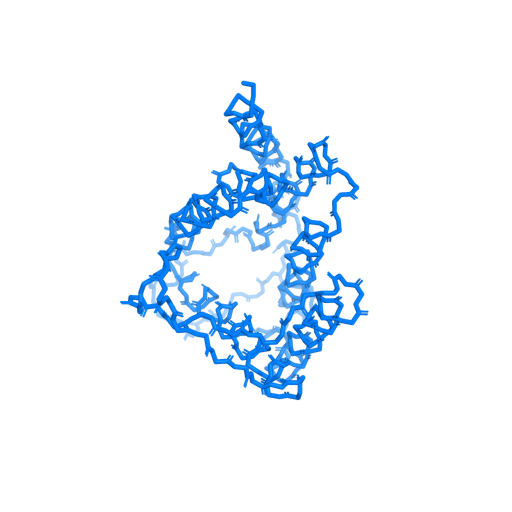 VAL A C 1
ATOM 1545 O O . VAL A 1 207 ? 3.923 4.172 -7.749 1.00 95.31 207 VAL A O 1
ATOM 1548 N N . ALA A 1 208 ? 5.204 4.758 -9.492 1.00 96.88 208 ALA A N 1
ATOM 1549 C CA . ALA A 1 208 ? 5.887 5.838 -8.779 1.00 96.88 208 ALA A CA 1
ATOM 1550 C C . ALA A 1 208 ? 4.926 6.953 -8.314 1.00 96.88 208 ALA A C 1
ATOM 1552 O O . ALA A 1 208 ? 5.088 7.454 -7.202 1.00 96.88 208 ALA A O 1
ATOM 1553 N N . HIS A 1 209 ? 3.903 7.312 -9.102 1.00 96.62 209 HIS A N 1
ATOM 1554 C CA . HIS A 1 209 ? 2.859 8.262 -8.675 1.00 96.62 209 HIS A CA 1
ATOM 1555 C C . HIS A 1 209 ? 2.033 7.716 -7.513 1.00 96.62 209 HIS A C 1
ATOM 1557 O O . HIS A 1 209 ? 1.744 8.447 -6.566 1.00 96.62 209 HIS A O 1
ATOM 1563 N N . THR A 1 210 ? 1.715 6.421 -7.551 1.00 96.44 210 THR A N 1
ATOM 1564 C CA . THR A 1 210 ? 1.042 5.747 -6.437 1.00 96.44 210 THR A CA 1
ATOM 1565 C C . THR A 1 210 ? 1.903 5.835 -5.177 1.00 96.44 210 THR A C 1
ATOM 1567 O O . THR A 1 210 ? 1.427 6.298 -4.148 1.00 96.44 210 THR A O 1
ATOM 1570 N N . MET A 1 211 ? 3.199 5.504 -5.257 1.00 96.88 211 MET A N 1
ATOM 1571 C CA . MET A 1 211 ? 4.131 5.625 -4.123 1.00 96.88 211 MET A CA 1
ATOM 1572 C C . MET A 1 211 ? 4.289 7.068 -3.625 1.00 96.88 211 MET A C 1
ATOM 1574 O O . MET A 1 211 ? 4.415 7.285 -2.422 1.00 96.88 211 MET A O 1
ATOM 1578 N N . ALA A 1 212 ? 4.239 8.059 -4.518 1.00 96.38 212 ALA A N 1
ATOM 1579 C CA . ALA A 1 212 ? 4.255 9.467 -4.131 1.00 96.38 212 ALA A CA 1
ATOM 1580 C C . ALA A 1 212 ? 3.008 9.846 -3.319 1.00 96.38 212 ALA A C 1
ATOM 1582 O O . ALA A 1 212 ? 3.126 10.577 -2.337 1.00 96.38 212 ALA A O 1
ATOM 1583 N N . ALA A 1 213 ? 1.835 9.305 -3.668 1.00 96.19 213 ALA A N 1
ATOM 1584 C CA . ALA A 1 213 ? 0.620 9.488 -2.879 1.00 96.19 213 ALA A CA 1
ATOM 1585 C C . ALA A 1 213 ? 0.751 8.891 -1.464 1.00 96.19 213 ALA A C 1
ATOM 1587 O O . ALA A 1 213 ? 0.314 9.521 -0.512 1.00 96.19 213 ALA A O 1
ATOM 1588 N N . PHE A 1 214 ? 1.420 7.743 -1.286 1.00 94.19 214 PHE A N 1
ATOM 1589 C CA . PHE A 1 214 ? 1.691 7.181 0.054 1.00 94.19 214 PHE A CA 1
ATOM 1590 C C . PHE A 1 214 ? 2.536 8.084 0.956 1.00 94.19 214 PHE A C 1
ATOM 1592 O O . PHE A 1 214 ? 2.470 7.956 2.177 1.00 94.19 214 PHE A O 1
ATOM 1599 N N . MET A 1 215 ? 3.358 8.956 0.374 1.00 93.25 215 MET A N 1
ATOM 1600 C CA . MET A 1 215 ? 4.208 9.870 1.135 1.00 93.25 215 MET A CA 1
ATOM 1601 C C . MET A 1 215 ? 3.464 11.117 1.632 1.00 93.25 215 MET A C 1
ATOM 1603 O O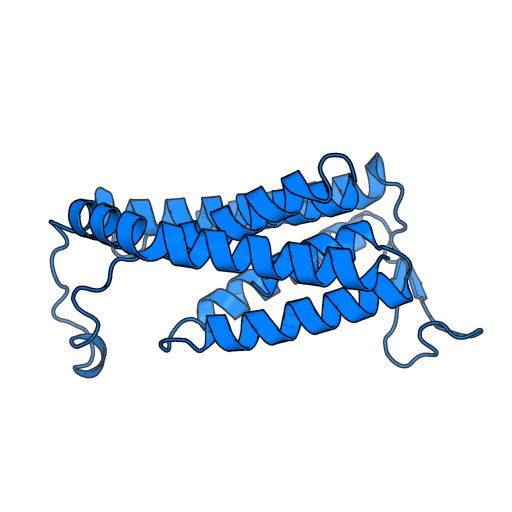 . MET A 1 215 ? 4.018 11.840 2.462 1.00 93.25 215 MET A O 1
ATOM 1607 N N . GLY A 1 216 ? 2.267 11.397 1.104 1.00 87.44 216 GLY A N 1
ATOM 1608 C CA . GLY A 1 216 ? 1.459 12.568 1.451 1.00 87.44 216 GLY A CA 1
ATOM 1609 C C . GLY A 1 216 ? 0.315 12.240 2.389 1.00 87.44 216 GLY A C 1
ATOM 1610 O O . GLY A 1 216 ? 0.254 12.858 3.472 1.00 87.44 216 GLY A O 1
#

Sequence (216 aa):
MITRTLFEAGIVSFAITILLGPIAILFLRRLKFGQKVRSDGPARHLSKTGTPTMGGLIFLTGIALSTIWFVPFNPEAILVLGLTLGFGFIGFLDDLIKVHWQRPVGLRAREKLAGQVVLSLLAGALLVLTLSHGTEVIVPFSGFFSPGGVTLDLNLGVFLAFTALVIVGTANAVNLTDGLDGLAAGVTFIAPFAFLCLALLKGEVDVAHTMAAFMG

pLDDT: mean 86.42, std 14.1, range [43.06, 98.38]